Protein AF-0000000072275778 (afdb_homodimer)

Nearest PDB structures (foldseek):
  1lnw-assembly7_A  TM=8.445E-01  e=8.984E-09  Pseudomonas aeruginosa
  3bpx-assembly1_A  TM=8.392E-01  e=1.302E-07  unclassified
  7kua-assembly1_A-2  TM=8.920E-01  e=8.560E-07  Pseudomonas putida
  6pco-assembly2_C  TM=7.979E-01  e=1.470E-07  Bordetella bronchiseptica
  6pcp-assembly2_C  TM=7.901E-01  e=1.775E-06  Bordetella pertussis

Radius of gyration: 22.29 Å; Cα contacts (8 Å, |Δi|>4): 356; chains: 2; bounding box: 97×57×50 Å

Sequence (338 aa):
MWPPFMALPTAVIPRPIPIDYVTFRLDVIVSLAKGDASAVYEQACGLSIRDLRFLRIAAFDPGLPQGRLVAESYVEKTLVSKTISDLVRRGLLRREIDSQDARRVRLFVTAAGQAGVDACEILGRRLEAELMAGIGAEERLIFDRCIDTMMTNVEAMVARRPQGGGAKPMWPPFMALPTAVIPRPIPIDYVTFRLDVIVSLAKGDASAVYEQACGLSIRDLRFLRIAAFDPGLPQGRLVAESYVEKTLVSKTISDLVRRGLLRREIDSQDARRVRLFVTAAGQAGVDACEILGRRLEAELMAGIGAEERLIFDRCIDTMMTNVEAMVARRPQGGGAKP

InterPro domains:
  IPR000835 MarR-type HTH domain [PF12802] (46-104)
  IPR000835 MarR-type HTH domain [PS50995] (19-152)
  IPR000835 MarR-type HTH domain [SM00347] (40-140)
  IPR036388 Winged helix-like DNA-binding domain superfamily [G3DSA:1.10.10.10] (18-157)
  IPR036390 Winged helix DNA-binding domain superfamily [SSF46785] (22-157)
  IPR039422 Transcription regulators MarR/SlyA-like [PTHR33164] (42-151)

Solvent-accessible surface area (backbone atoms only — not comparable to full-atom values): 19153 Å² total; per-residue (Å²): 134,79,76,78,78,72,70,71,73,71,80,69,72,69,78,73,67,85,66,87,39,70,60,53,54,50,42,52,45,38,50,51,45,48,50,43,46,32,56,52,32,37,72,74,59,68,35,48,63,66,53,47,51,54,48,50,48,28,58,75,39,70,52,40,39,58,70,55,51,49,68,69,61,76,52,73,69,90,51,46,65,58,50,51,52,49,36,35,73,72,50,28,31,43,80,39,70,33,91,88,40,79,84,39,48,21,30,33,54,31,74,62,26,48,50,41,51,54,57,45,46,61,54,49,52,52,52,50,50,52,34,48,52,94,60,49,73,69,56,45,52,53,37,51,50,50,49,54,44,29,45,54,33,40,53,52,52,33,66,74,45,66,61,71,77,71,81,64,132,132,79,78,77,78,73,71,71,73,71,80,70,72,70,78,75,66,86,66,87,40,70,61,54,54,50,43,52,45,38,50,51,46,49,50,41,47,33,56,52,32,36,71,74,58,69,37,48,64,67,53,46,53,53,49,50,50,28,58,75,39,70,53,39,41,59,71,55,52,50,68,68,61,75,54,73,70,90,50,47,66,59,50,50,53,49,36,35,74,71,50,28,31,42,79,40,68,33,90,90,40,78,84,39,48,21,31,33,55,31,74,61,26,48,51,40,50,55,58,44,46,59,54,48,52,53,53,51,49,53,35,47,52,94,58,48,74,69,57,46,52,52,38,51,50,50,51,53,44,29,45,55,34,40,52,51,52,34,68,75,45,66,60,74,68,85,70,74,129

Secondary structure (DSSP, 8-state):
---------------------HHHHHHHHHHHHHHHHHHHHHHHHS--HHHHHHHHHHHHSTTEEHHHHHHHHT--GGGHHHHHHHHHHTTSEEEEE-SS-TT-EEEEE-HHHHHHHHHHHHHHHHHHHHHTTT--HHHHHHHHHHHHHHHHHHHHHHHHS----S---/---------------------HHHHHHHHHHHHHHHHHHHHHHHHS--HHHHHHHHHHHHSTTEEHHHHHHHHT--GGGHHHHHHHHHHTTSEEEEE-SS-TT-EEEEE-HHHHHHHHHHHHHHHHHHHHHTTT--HHHHHHHHHHHHHHHHHHHHHHHHS----S---

Structure (mmCIF, N/CA/C/O backbone):
data_AF-0000000072275778-model_v1
#
loop_
_entity.id
_entity.type
_entity.pdbx_description
1 polymer 'Transcriptional regulator, MarR family'
#
loop_
_atom_site.group_PDB
_atom_site.id
_atom_site.type_symbol
_atom_site.label_atom_id
_atom_site.label_alt_id
_atom_site.label_comp_id
_atom_site.label_asym_id
_atom_site.label_entity_id
_atom_site.label_seq_id
_atom_site.pdbx_PDB_ins_code
_atom_site.Cartn_x
_atom_site.Cartn_y
_atom_site.Cartn_z
_atom_site.occupancy
_atom_site.B_iso_or_equiv
_atom_site.auth_seq_id
_atom_site.auth_comp_id
_atom_site.auth_asym_id
_atom_site.auth_atom_id
_atom_site.pdbx_PDB_model_num
ATOM 1 N N . MET A 1 1 ? -49.188 -3.244 -5.844 1 28.72 1 MET A N 1
ATOM 2 C CA . MET A 1 1 ? -48.219 -3.838 -4.91 1 28.72 1 MET A CA 1
ATOM 3 C C . MET A 1 1 ? -46.812 -3.855 -5.5 1 28.72 1 MET A C 1
ATOM 5 O O . MET A 1 1 ? -46.594 -4.426 -6.57 1 28.72 1 MET A O 1
ATOM 9 N N . TRP A 1 2 ? -46 -2.832 -5.336 1 32.66 2 TRP A N 1
ATOM 10 C CA . TRP A 1 2 ? -44.75 -2.553 -6.004 1 32.66 2 TRP A CA 1
ATOM 11 C C . TRP A 1 2 ? -43.719 -3.652 -5.723 1 32.66 2 TRP A C 1
ATOM 13 O O . TRP A 1 2 ? -43.656 -4.168 -4.605 1 32.66 2 TRP A O 1
ATOM 23 N N . PRO A 1 3 ? -43.156 -4.355 -6.75 1 38.53 3 PRO A N 1
ATOM 24 C CA . PRO A 1 3 ? -42.281 -5.5 -6.488 1 38.53 3 PRO A CA 1
ATOM 25 C C . PRO A 1 3 ? -41.094 -5.152 -5.555 1 38.53 3 PRO A C 1
ATOM 27 O O . PRO A 1 3 ? -40.688 -3.992 -5.492 1 38.53 3 PRO A O 1
ATOM 30 N N . PRO A 1 4 ? -40.906 -5.949 -4.457 1 33.94 4 PRO A N 1
ATOM 31 C CA . PRO A 1 4 ? -39.875 -5.668 -3.447 1 33.94 4 PRO A CA 1
ATOM 32 C C . PRO A 1 4 ? -38.531 -5.367 -4.059 1 33.94 4 PRO A C 1
ATOM 34 O O . PRO A 1 4 ? -38.219 -5.855 -5.145 1 33.94 4 PRO A O 1
ATOM 37 N N . PHE A 1 5 ? -38.031 -4.184 -3.906 1 30.41 5 PHE A N 1
ATOM 38 C CA . PHE A 1 5 ? -36.656 -3.742 -4.219 1 30.41 5 PHE A CA 1
ATOM 39 C C . PHE A 1 5 ? -35.656 -4.84 -3.908 1 30.41 5 PHE A C 1
ATOM 41 O O . PHE A 1 5 ? -35.531 -5.266 -2.758 1 30.41 5 PHE A O 1
ATOM 48 N N . MET A 1 6 ? -35.469 -5.785 -4.805 1 28.92 6 MET A N 1
ATOM 49 C CA . MET A 1 6 ? -34.469 -6.816 -4.609 1 28.92 6 MET A CA 1
ATOM 50 C C . MET A 1 6 ? -33.156 -6.211 -4.098 1 28.92 6 MET A C 1
ATOM 52 O O . MET A 1 6 ? -32.625 -5.262 -4.684 1 28.92 6 MET A O 1
ATOM 56 N N . ALA A 1 7 ? -32.875 -6.199 -2.826 1 31.73 7 ALA A N 1
ATOM 57 C CA . ALA A 1 7 ? -31.609 -5.828 -2.188 1 31.73 7 ALA A CA 1
ATOM 58 C C . A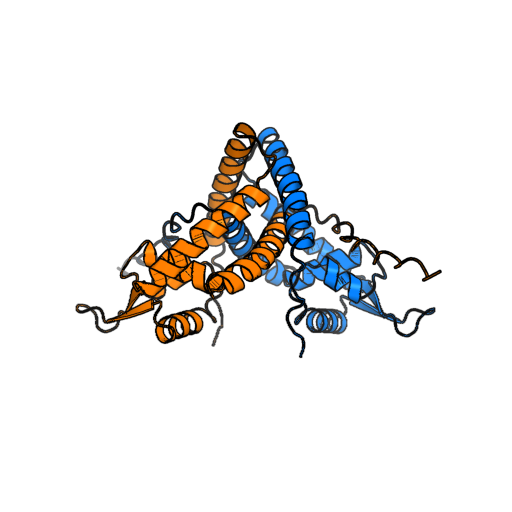LA A 1 7 ? -30.422 -6.176 -3.078 1 31.73 7 ALA A C 1
ATOM 60 O O . ALA A 1 7 ? -30.375 -7.25 -3.68 1 31.73 7 ALA A O 1
ATOM 61 N N . LEU A 1 8 ? -29.844 -5.219 -3.674 1 31.69 8 LEU A N 1
ATOM 62 C CA . LEU A 1 8 ? -28.625 -5.426 -4.457 1 31.69 8 LEU A CA 1
ATOM 63 C C . LEU A 1 8 ? -27.703 -6.434 -3.773 1 31.69 8 LEU A C 1
ATOM 65 O O . LEU A 1 8 ? -27.609 -6.449 -2.545 1 31.69 8 LEU A O 1
ATOM 69 N N . PRO A 1 9 ? -27.453 -7.57 -4.332 1 32.06 9 PRO A N 1
ATOM 70 C CA . PRO A 1 9 ? -26.656 -8.617 -3.688 1 32.06 9 PRO A CA 1
ATOM 71 C C . PRO A 1 9 ? -25.469 -8.055 -2.912 1 32.06 9 PRO A C 1
ATOM 73 O O . PRO A 1 9 ? -24.969 -6.977 -3.246 1 32.06 9 PRO A O 1
ATOM 76 N N . THR A 1 10 ? -25.438 -8.203 -1.665 1 32.97 10 THR A N 1
ATOM 77 C CA . THR A 1 10 ? -24.328 -7.906 -0.777 1 32.97 10 THR A CA 1
ATOM 78 C C . THR A 1 10 ? -23 -8.039 -1.519 1 32.97 10 THR A C 1
ATOM 80 O O . THR A 1 10 ? -22.766 -9.031 -2.213 1 32.97 10 THR A O 1
ATOM 83 N N . ALA A 1 11 ? -22.422 -7.008 -1.981 1 35.41 11 ALA A N 1
ATOM 84 C CA . ALA A 1 11 ? -21.109 -6.996 -2.645 1 35.41 11 ALA A CA 1
ATOM 85 C C . ALA A 1 11 ? -20.219 -8.109 -2.104 1 35.41 11 ALA A C 1
ATOM 87 O O . ALA A 1 11 ? -19.891 -8.117 -0.916 1 35.41 11 ALA A O 1
ATOM 88 N N . VAL A 1 12 ? -20.531 -9.352 -2.332 1 33.94 12 VAL A N 1
ATOM 89 C CA . VAL A 1 12 ? -19.719 -10.508 -1.971 1 33.94 12 VAL A CA 1
ATOM 90 C C . VAL A 1 12 ? -18.25 -10.156 -2.084 1 33.94 12 VAL A C 1
ATOM 92 O O . VAL A 1 12 ? -17.766 -9.82 -3.168 1 33.94 12 VAL A O 1
ATOM 95 N N . ILE A 1 13 ? -17.641 -9.414 -1.162 1 38.28 13 ILE A N 1
ATOM 96 C CA . ILE A 1 13 ? -16.188 -9.305 -1.136 1 38.28 13 ILE A CA 1
ATOM 97 C C . ILE A 1 13 ? -15.562 -10.656 -1.444 1 38.28 13 ILE A C 1
ATOM 99 O O . ILE A 1 13 ? -15.758 -11.625 -0.704 1 38.28 13 ILE A O 1
ATOM 103 N N . PRO A 1 14 ? -15.391 -11.016 -2.652 1 39.41 14 PRO A N 1
ATOM 104 C CA . PRO A 1 14 ? -14.844 -12.336 -2.992 1 39.41 14 PRO A CA 1
ATOM 105 C C . PRO A 1 14 ? -13.781 -12.805 -2.008 1 39.41 14 PRO A C 1
ATOM 107 O O . PRO A 1 14 ? -13.133 -11.984 -1.351 1 39.41 14 PRO A O 1
ATOM 110 N N . ARG A 1 15 ? -13.875 -13.977 -1.401 1 42.44 15 ARG A N 1
ATOM 111 C CA . ARG A 1 15 ? -12.883 -14.609 -0.538 1 42.44 15 ARG A CA 1
ATOM 112 C C . ARG A 1 15 ? -11.469 -14.352 -1.055 1 42.44 15 ARG A C 1
ATOM 114 O O . ARG A 1 15 ? -11.188 -14.555 -2.238 1 42.44 15 ARG A O 1
ATOM 121 N N . PRO A 1 16 ? -10.711 -13.531 -0.531 1 44.31 16 PRO A N 1
ATOM 122 C CA . PRO A 1 16 ? -9.359 -13.219 -0.999 1 44.31 16 PRO A CA 1
ATOM 123 C C . PRO A 1 16 ? -8.562 -14.469 -1.362 1 44.31 16 PRO A C 1
ATOM 125 O O . PRO A 1 16 ? -8.789 -15.539 -0.793 1 44.31 16 PRO A O 1
ATOM 128 N N . ILE A 1 17 ? -8.25 -14.828 -2.592 1 49.75 17 ILE A N 1
ATOM 129 C CA . ILE A 1 17 ? -7.25 -15.805 -3.029 1 49.75 17 ILE A CA 1
ATOM 130 C C . ILE A 1 17 ? -6.199 -15.984 -1.94 1 49.75 17 ILE A C 1
ATOM 132 O O . ILE A 1 17 ? -5.699 -15.008 -1.379 1 49.75 17 ILE A O 1
ATOM 136 N N . PRO A 1 18 ? -6.09 -17.156 -1.362 1 56.78 18 PRO A N 1
ATOM 137 C CA . PRO A 1 18 ? -5.164 -17.453 -0.263 1 56.78 18 PRO A CA 1
ATOM 138 C C . PRO A 1 18 ? -3.734 -17 -0.563 1 56.78 18 PRO A C 1
ATOM 140 O O . PRO A 1 18 ? -2.848 -17.844 -0.736 1 56.78 18 PRO A O 1
ATOM 143 N N . ILE A 1 19 ? -3.49 -15.906 -1.199 1 61.28 19 ILE A N 1
ATOM 144 C CA . ILE A 1 19 ? -2.117 -15.414 -1.161 1 61.28 19 ILE A CA 1
ATOM 145 C C . ILE A 1 19 ? -1.718 -15.109 0.281 1 61.28 19 ILE A C 1
ATOM 147 O O . ILE A 1 19 ? -2.227 -14.164 0.887 1 61.28 19 ILE A O 1
ATOM 151 N N . ASP A 1 20 ? -1.063 -16.109 0.777 1 80 20 ASP A N 1
ATOM 152 C CA . ASP A 1 20 ? -0.695 -16.062 2.189 1 80 20 ASP A CA 1
ATOM 153 C C . ASP A 1 20 ? 0.59 -15.273 2.395 1 80 20 ASP A C 1
ATOM 155 O O . ASP A 1 20 ? 1.546 -15.766 2.996 1 80 20 ASP A O 1
ATOM 159 N N . TYR A 1 21 ? 0.703 -14.188 1.697 1 87.5 21 TYR A N 1
ATOM 160 C CA . TYR A 1 21 ? 1.812 -13.266 1.911 1 87.5 21 TYR A CA 1
ATOM 161 C C . TYR A 1 21 ? 1.404 -12.125 2.838 1 87.5 21 TYR A C 1
ATOM 163 O O . TYR A 1 21 ? 0.365 -11.492 2.635 1 87.5 21 TYR A O 1
ATOM 171 N N . VAL A 1 22 ? 2.244 -11.938 3.82 1 91.19 22 VAL A N 1
ATOM 172 C CA . VAL A 1 22 ? 2.025 -10.82 4.734 1 91.19 22 VAL A CA 1
ATOM 173 C C . VAL A 1 22 ? 1.986 -9.508 3.947 1 91.19 22 VAL A C 1
ATOM 175 O O . VAL A 1 22 ? 1.124 -8.656 4.188 1 91.19 22 VAL A O 1
ATOM 178 N N . THR A 1 23 ? 2.855 -9.375 2.945 1 92 23 THR A N 1
ATOM 179 C CA . THR A 1 23 ? 2.922 -8.164 2.146 1 92 23 THR A CA 1
ATOM 180 C C . THR A 1 23 ? 1.628 -7.957 1.365 1 92 23 THR A C 1
ATOM 182 O O . THR A 1 23 ? 1.147 -6.828 1.234 1 92 23 THR A O 1
ATOM 185 N N . PHE A 1 24 ? 1.066 -9.031 0.88 1 89.5 24 PHE A N 1
ATOM 186 C CA . PHE A 1 24 ? -0.2 -8.938 0.164 1 89.5 24 PHE A CA 1
ATOM 187 C C . PHE A 1 24 ? -1.315 -8.477 1.095 1 89.5 24 PHE A C 1
ATOM 189 O O . PHE A 1 24 ? -2.094 -7.586 0.748 1 89.5 24 PHE A O 1
ATOM 196 N N . ARG A 1 25 ? -1.397 -9.078 2.264 1 91.38 25 ARG A N 1
ATOM 197 C CA . ARG A 1 25 ? -2.443 -8.727 3.221 1 91.38 25 ARG A CA 1
ATOM 198 C C . ARG A 1 25 ? -2.316 -7.277 3.672 1 91.38 25 ARG A C 1
ATOM 200 O O . ARG A 1 25 ? -3.316 -6.562 3.77 1 91.38 25 ARG A O 1
ATOM 207 N N . LEU A 1 26 ? -1.083 -6.824 3.912 1 94.69 26 LEU A N 1
ATOM 208 C CA . LEU A 1 26 ? -0.849 -5.426 4.262 1 94.69 26 LEU A CA 1
ATOM 209 C C . LEU A 1 26 ? -1.237 -4.504 3.111 1 94.69 26 LEU A C 1
ATOM 211 O O . LEU A 1 26 ? -1.818 -3.441 3.332 1 94.69 26 LEU A O 1
ATOM 215 N N . ASP A 1 27 ? -0.942 -4.934 1.893 1 92.88 27 ASP A N 1
ATOM 216 C CA . ASP A 1 27 ? -1.253 -4.145 0.704 1 92.88 27 ASP A CA 1
ATOM 217 C C . ASP A 1 27 ? -2.76 -3.949 0.553 1 92.88 27 ASP A C 1
ATOM 219 O O . ASP A 1 27 ? -3.221 -2.85 0.244 1 92.88 27 ASP A O 1
ATOM 223 N N . VAL A 1 28 ? -3.502 -5.012 0.741 1 90.38 28 VAL A N 1
ATOM 224 C CA . VAL A 1 28 ? -4.953 -4.953 0.627 1 90.38 28 VAL A CA 1
ATOM 225 C C . VAL A 1 28 ? -5.52 -4.016 1.691 1 90.38 28 VAL A C 1
ATOM 227 O O . VAL A 1 28 ? -6.344 -3.148 1.391 1 90.38 28 VAL A O 1
ATOM 230 N N . ILE A 1 29 ? -5.062 -4.121 2.934 1 94.25 29 ILE A N 1
ATOM 231 C CA . ILE A 1 29 ? -5.523 -3.275 4.031 1 94.25 29 ILE A CA 1
ATOM 232 C C . ILE A 1 29 ? -5.23 -1.812 3.715 1 94.25 29 ILE A C 1
ATOM 234 O O . ILE A 1 29 ? -6.109 -0.955 3.84 1 94.25 29 ILE A O 1
ATOM 238 N N . VAL A 1 30 ? -4.027 -1.568 3.291 1 93.62 30 VAL A N 1
ATOM 239 C CA . VAL A 1 30 ? -3.605 -0.202 3.004 1 93.62 30 VAL A CA 1
ATOM 240 C C . VAL A 1 30 ? -4.434 0.363 1.851 1 93.62 30 VAL A C 1
ATOM 242 O O . VAL A 1 30 ? -4.922 1.492 1.925 1 93.62 30 VAL A O 1
ATOM 245 N N . SER A 1 31 ? -4.598 -0.415 0.823 1 91.25 31 SER A N 1
ATOM 246 C CA . SER A 1 31 ? -5.332 0.032 -0.355 1 91.25 31 SER A CA 1
ATOM 247 C C . SER A 1 31 ? -6.781 0.366 -0.01 1 91.25 31 SER A C 1
ATOM 249 O O . SER A 1 31 ? -7.285 1.425 -0.388 1 91.25 31 SER A O 1
ATOM 251 N N . LEU A 1 32 ? -7.426 -0.524 0.689 1 90.69 32 LEU A N 1
ATOM 252 C CA . LEU A 1 32 ? -8.82 -0.314 1.062 1 90.69 32 LEU A CA 1
ATOM 253 C C . LEU A 1 32 ? -8.953 0.856 2.031 1 90.69 32 LEU A C 1
ATOM 255 O O . LEU A 1 32 ? -9.859 1.679 1.896 1 90.69 32 LEU A O 1
ATOM 259 N N . ALA A 1 33 ? -8.039 0.915 2.99 1 93.81 33 ALA A N 1
ATOM 260 C CA . ALA A 1 33 ? -8.078 2.002 3.965 1 93.81 33 ALA A CA 1
ATOM 261 C C . ALA A 1 33 ? -7.855 3.352 3.287 1 93.81 33 ALA A C 1
ATOM 263 O O . ALA A 1 33 ? -8.523 4.336 3.613 1 93.81 33 ALA A O 1
ATOM 264 N N . LYS A 1 34 ? -6.895 3.395 2.389 1 91.44 34 LYS A N 1
ATOM 265 C CA . LYS A 1 34 ? -6.629 4.633 1.662 1 91.44 34 LYS A CA 1
ATOM 266 C C . LYS A 1 34 ? -7.82 5.027 0.795 1 91.44 34 LYS A C 1
ATOM 268 O O . LYS A 1 34 ? -8.156 6.211 0.696 1 91.44 34 LYS A O 1
ATOM 273 N N . GLY A 1 35 ? -8.406 4.074 0.164 1 88.94 35 GLY A N 1
ATOM 274 C CA . GLY A 1 35 ? -9.609 4.355 -0.61 1 88.94 35 GLY A CA 1
ATOM 275 C C . GLY A 1 35 ? -10.734 4.945 0.222 1 88.94 35 GLY A C 1
ATOM 276 O O . GLY A 1 35 ? -11.344 5.938 -0.17 1 88.94 35 GLY A O 1
ATOM 277 N N . ASP A 1 36 ? -10.945 4.324 1.297 1 90.44 36 ASP A N 1
ATOM 278 C CA . ASP A 1 36 ? -11.984 4.789 2.211 1 90.44 36 ASP A CA 1
ATOM 279 C C . ASP A 1 36 ? -11.664 6.188 2.74 1 90.44 36 ASP A C 1
ATOM 281 O O . ASP A 1 36 ? -12.531 7.062 2.75 1 90.44 36 ASP A O 1
ATOM 285 N N . ALA A 1 37 ? -10.453 6.363 3.154 1 92.69 37 ALA A N 1
ATOM 286 C CA . ALA A 1 37 ? -10.023 7.641 3.723 1 92.69 37 ALA A CA 1
ATOM 287 C C . ALA A 1 37 ? -10.078 8.75 2.676 1 92.69 37 ALA A C 1
ATOM 289 O O . ALA A 1 37 ? -10.383 9.898 2.998 1 92.69 37 ALA A O 1
ATOM 290 N N . SER A 1 38 ? -9.711 8.391 1.477 1 90.81 38 SER A N 1
ATOM 291 C CA . SER A 1 38 ? -9.719 9.375 0.396 1 90.81 38 SER A CA 1
ATOM 292 C C . SER A 1 38 ? -11.094 10.016 0.249 1 90.81 38 SER A C 1
ATOM 294 O O . SER A 1 38 ? -11.211 11.234 0.137 1 90.81 38 SER A O 1
ATOM 296 N N . ALA A 1 39 ? -12.07 9.18 0.265 1 88 39 ALA A N 1
ATOM 297 C CA . ALA A 1 39 ? -13.438 9.68 0.144 1 88 39 ALA A CA 1
ATOM 298 C C . ALA A 1 39 ? -13.789 10.609 1.299 1 88 39 ALA A C 1
ATOM 300 O O . ALA A 1 39 ? -14.391 11.664 1.091 1 88 39 ALA A O 1
ATOM 301 N N . VAL A 1 40 ? -13.375 10.305 2.443 1 90.62 40 VAL A N 1
ATOM 302 C CA . VAL A 1 40 ? -13.688 11.062 3.65 1 90.62 40 VAL A CA 1
ATOM 303 C C . VAL A 1 40 ? -12.961 12.406 3.619 1 90.62 40 VAL A C 1
ATOM 305 O O . VAL A 1 40 ? -13.57 13.453 3.842 1 90.62 40 VAL A O 1
ATOM 308 N N . TYR A 1 41 ? -11.664 12.391 3.299 1 93.56 41 TYR A N 1
ATOM 309 C CA . TYR A 1 41 ? -10.852 13.602 3.301 1 93.56 41 TYR A CA 1
ATOM 310 C C . TYR A 1 41 ? -11.297 14.555 2.199 1 93.56 41 TYR A C 1
ATOM 312 O O . TYR A 1 41 ? -11.391 15.766 2.416 1 93.56 41 TYR A O 1
ATOM 320 N N . GLU A 1 42 ? -11.539 14.031 1.072 1 91.38 42 GLU A N 1
ATOM 321 C CA . GLU A 1 42 ? -11.961 14.867 -0.049 1 91.38 42 GLU A CA 1
ATOM 322 C C . GLU A 1 42 ? -13.281 15.57 0.245 1 91.38 42 GLU A C 1
ATOM 324 O O . GLU A 1 42 ? -13.438 16.75 -0.043 1 91.38 42 GLU A O 1
ATOM 329 N N . GLN A 1 43 ? -14.117 14.859 0.796 1 88.88 43 GLN A N 1
ATOM 330 C CA . GLN A 1 43 ? -15.43 15.422 1.108 1 88.88 43 GLN A CA 1
ATOM 331 C C . GLN A 1 43 ? -15.336 16.438 2.242 1 88.88 43 GLN A C 1
ATOM 333 O O . GLN A 1 43 ? -15.938 17.516 2.172 1 88.88 43 GLN A O 1
ATOM 338 N N . ALA A 1 44 ? -14.523 16.188 3.209 1 89.38 44 ALA A N 1
ATOM 339 C CA . ALA A 1 44 ? -14.523 17 4.426 1 89.38 44 ALA A CA 1
ATOM 340 C C . ALA A 1 44 ? -13.531 18.156 4.305 1 89.38 44 ALA A C 1
ATOM 342 O O . ALA A 1 44 ? -13.773 19.234 4.848 1 89.38 44 ALA A O 1
ATOM 343 N N . CYS A 1 45 ? -12.383 17.922 3.596 1 90.94 45 CYS A N 1
ATOM 344 C CA . CYS A 1 45 ? -11.297 18.906 3.646 1 90.94 45 CYS A CA 1
ATOM 345 C C . CYS A 1 45 ? -10.859 19.312 2.242 1 90.94 45 CYS A C 1
ATOM 347 O O . CYS A 1 45 ? -10.062 20.234 2.078 1 90.94 45 CYS A O 1
ATOM 349 N N . GLY A 1 46 ? -11.336 18.641 1.249 1 92.81 46 GLY A N 1
ATOM 350 C CA . GLY A 1 46 ? -10.906 18.906 -0.115 1 92.81 46 GLY A CA 1
ATOM 351 C C . GLY A 1 46 ? -9.469 18.5 -0.383 1 92.81 46 GLY A C 1
ATOM 352 O O . GLY A 1 46 ? -8.797 19.109 -1.229 1 92.81 46 GLY A O 1
ATOM 353 N N . LEU A 1 47 ? -8.906 17.594 0.358 1 94.88 47 LEU A N 1
ATOM 354 C CA . LEU A 1 47 ? -7.523 17.141 0.232 1 94.88 47 LEU A CA 1
ATOM 355 C C . LEU A 1 47 ? -7.461 15.656 -0.11 1 94.88 47 LEU A C 1
ATOM 357 O O . LEU A 1 47 ? -8.219 14.859 0.446 1 94.88 47 LEU A O 1
ATOM 361 N N . SER A 1 48 ? -6.652 15.289 -1.037 1 92.25 48 SER A N 1
ATOM 362 C CA . SER A 1 48 ? -6.359 13.883 -1.305 1 92.25 48 SER A CA 1
ATOM 363 C C . SER A 1 48 ? -5.379 13.312 -0.282 1 92.25 48 SER A C 1
ATOM 365 O O . SER A 1 48 ? -4.762 14.07 0.475 1 92.25 48 SER A O 1
ATOM 367 N N . ILE A 1 49 ? -5.223 12.008 -0.323 1 90.56 49 ILE A N 1
ATOM 368 C CA . ILE A 1 49 ? -4.266 11.344 0.552 1 90.56 49 ILE A CA 1
ATOM 369 C C . ILE A 1 49 ? -2.857 11.859 0.267 1 90.56 49 ILE A C 1
ATOM 371 O O . ILE A 1 49 ? -2.074 12.086 1.191 1 90.56 49 ILE A O 1
ATOM 375 N N . ARG A 1 50 ? -2.576 12.055 -0.979 1 89.94 50 ARG A N 1
ATOM 376 C CA . ARG A 1 50 ? -1.268 12.562 -1.374 1 89.94 50 ARG A CA 1
ATOM 377 C C . ARG A 1 50 ? -1.067 13.992 -0.885 1 89.94 50 ARG A C 1
ATOM 379 O O . ARG A 1 50 ? 0.001 14.336 -0.376 1 89.94 50 ARG A O 1
ATOM 386 N N . ASP A 1 51 ? -2.076 14.766 -1.078 1 92.69 51 ASP A N 1
ATOM 387 C CA . ASP A 1 51 ? -2.018 16.141 -0.567 1 92.69 51 ASP A CA 1
ATOM 388 C C . ASP A 1 51 ? -1.66 16.156 0.918 1 92.69 51 ASP A C 1
ATOM 390 O O . ASP A 1 51 ? -0.734 16.844 1.332 1 92.69 51 ASP A O 1
ATOM 394 N N . LEU A 1 52 ? -2.354 15.398 1.611 1 91.88 52 LEU A N 1
ATOM 395 C CA . LEU A 1 52 ? -2.205 15.367 3.062 1 91.88 52 LEU A CA 1
ATOM 396 C C . LEU A 1 52 ? -0.814 14.883 3.455 1 91.88 52 LEU A C 1
ATOM 398 O O . LEU A 1 52 ? -0.208 15.414 4.391 1 91.88 52 LEU A O 1
ATOM 402 N N . ARG A 1 53 ? -0.385 13.875 2.805 1 90.69 53 ARG A N 1
ATOM 403 C CA . ARG A 1 53 ? 0.954 13.367 3.088 1 90.69 53 ARG A CA 1
ATOM 404 C C . ARG A 1 53 ? 2 14.469 2.926 1 90.69 53 ARG A C 1
ATOM 406 O O . ARG A 1 53 ? 2.848 14.656 3.801 1 90.69 53 ARG A O 1
ATOM 413 N N . PHE A 1 54 ? 1.928 15.18 1.881 1 91.88 54 PHE A N 1
ATOM 414 C CA . PHE A 1 54 ? 2.887 16.25 1.619 1 91.88 54 PHE A CA 1
ATOM 415 C C . PHE A 1 54 ? 2.758 17.359 2.652 1 91.88 54 PHE A C 1
ATOM 417 O O . PHE A 1 54 ? 3.76 17.844 3.188 1 91.88 54 PHE A O 1
ATOM 424 N N . LEU A 1 55 ? 1.556 17.703 2.912 1 93.88 55 LEU A N 1
ATOM 425 C CA . LEU A 1 55 ? 1.314 18.797 3.857 1 93.88 55 LEU A CA 1
ATOM 426 C C . LEU A 1 55 ? 1.791 18.422 5.254 1 93.88 55 LEU A C 1
ATOM 428 O O . LEU A 1 55 ? 2.367 19.234 5.965 1 93.88 55 LEU A O 1
ATOM 432 N N . ARG A 1 56 ? 1.572 17.234 5.594 1 91.06 56 ARG A N 1
ATOM 433 C CA . ARG A 1 56 ? 1.973 16.781 6.922 1 91.06 56 ARG A CA 1
ATOM 434 C C . ARG A 1 56 ? 3.492 16.781 7.066 1 91.06 56 ARG A C 1
ATOM 436 O O . ARG A 1 56 ? 4.023 17.203 8.094 1 91.06 56 ARG A O 1
ATOM 443 N N . ILE A 1 57 ? 4.172 16.266 6.082 1 89.56 57 ILE A N 1
ATOM 444 C CA . ILE A 1 57 ? 5.633 16.234 6.109 1 89.56 57 ILE A CA 1
ATOM 445 C C . ILE A 1 57 ? 6.176 17.672 6.191 1 89.56 57 ILE A C 1
ATOM 447 O O . ILE A 1 57 ? 7.051 17.953 7.008 1 89.56 57 ILE A O 1
ATOM 451 N N . ALA A 1 58 ? 5.629 18.531 5.395 1 92.56 58 ALA A N 1
ATOM 452 C CA . ALA A 1 58 ? 6.074 19.922 5.371 1 92.56 58 ALA A CA 1
ATOM 453 C C . ALA A 1 58 ? 5.762 20.625 6.688 1 92.56 58 ALA A C 1
ATOM 455 O O . ALA A 1 58 ? 6.512 21.5 7.125 1 92.56 58 ALA A O 1
ATOM 456 N N . ALA A 1 59 ? 4.629 20.297 7.258 1 90.38 59 ALA A N 1
ATOM 457 C CA . ALA A 1 59 ? 4.234 20.891 8.531 1 90.38 59 ALA A CA 1
ATOM 458 C C . ALA A 1 59 ? 5.176 20.469 9.656 1 90.38 59 ALA A C 1
ATOM 460 O O . ALA A 1 59 ? 5.449 21.25 10.57 1 90.38 59 ALA A O 1
ATOM 461 N N . PHE A 1 60 ? 5.633 19.344 9.594 1 86.94 60 PHE A N 1
ATOM 462 C CA . PHE A 1 60 ? 6.523 18.797 10.609 1 86.94 60 PHE A CA 1
ATOM 463 C C . PHE A 1 60 ? 7.906 19.438 10.508 1 86.94 60 PHE A C 1
ATOM 465 O O . PHE A 1 60 ? 8.586 19.625 11.523 1 86.94 60 PHE A O 1
ATOM 472 N N . ASP A 1 61 ? 8.375 19.703 9.273 1 89.12 61 ASP A N 1
ATOM 473 C CA . ASP A 1 61 ? 9.695 20.281 9.039 1 89.12 61 ASP A CA 1
ATOM 474 C C . ASP A 1 61 ? 9.602 21.531 8.164 1 89.12 61 ASP A C 1
ATOM 476 O O . ASP A 1 61 ? 9.953 21.5 6.984 1 89.12 61 ASP A O 1
ATOM 480 N N . PRO A 1 62 ? 9.172 22.656 8.852 1 92.06 62 PRO A N 1
ATOM 481 C CA . PRO A 1 62 ? 9.016 23.891 8.078 1 92.06 62 PRO A CA 1
ATOM 482 C C . PRO A 1 62 ? 10.305 24.312 7.383 1 92.06 62 PRO A C 1
ATOM 484 O O . PRO A 1 62 ? 11.367 24.359 8.016 1 92.06 62 PRO A O 1
ATOM 487 N N . GLY A 1 63 ? 10.203 24.578 6.113 1 92.69 63 GLY A N 1
ATOM 488 C CA . GLY A 1 63 ? 11.359 25 5.34 1 92.69 63 GLY A CA 1
ATOM 489 C C . GLY A 1 63 ? 12.117 23.844 4.711 1 92.69 63 GLY A C 1
ATOM 490 O O . GLY A 1 63 ? 13.227 24.031 4.211 1 92.69 63 GLY A O 1
ATOM 491 N N . LEU A 1 64 ? 11.523 22.703 4.715 1 90.56 64 LEU A N 1
ATOM 492 C CA . LEU A 1 64 ? 12.156 21.531 4.133 1 90.56 64 LEU A CA 1
ATOM 493 C C . LEU A 1 64 ? 12.352 21.703 2.633 1 90.56 64 LEU A C 1
ATOM 495 O O . LEU A 1 64 ? 11.461 22.188 1.936 1 90.56 64 LEU A O 1
ATOM 499 N N . PRO A 1 65 ? 13.594 21.328 2.137 1 91.06 65 PRO A N 1
ATOM 500 C CA . PRO A 1 65 ? 13.797 21.375 0.688 1 91.06 65 PRO A CA 1
ATOM 501 C C . PRO A 1 65 ? 12.859 20.438 -0.072 1 91.06 65 PRO A C 1
ATOM 503 O O . PRO A 1 65 ? 12.508 19.359 0.435 1 91.06 65 PRO A O 1
ATOM 506 N N . GLN A 1 66 ? 12.516 20.891 -1.23 1 87.94 66 GLN A N 1
ATOM 507 C CA . GLN A 1 66 ? 11.602 20.094 -2.041 1 87.94 66 GLN A CA 1
ATOM 508 C C . GLN A 1 66 ? 12.156 18.688 -2.25 1 87.94 66 GLN A C 1
ATOM 510 O O . GLN A 1 66 ? 11.406 17.703 -2.232 1 87.94 66 GLN A O 1
ATOM 515 N N . GLY A 1 67 ? 13.461 18.547 -2.459 1 84.81 67 GLY A N 1
ATOM 516 C CA . GLY A 1 67 ? 14.086 17.25 -2.637 1 84.81 67 GLY A CA 1
ATOM 517 C C . GLY A 1 67 ? 13.906 16.328 -1.438 1 84.81 67 GLY A C 1
ATOM 518 O O . GLY A 1 67 ? 13.703 15.125 -1.596 1 84.81 67 GLY A O 1
ATOM 519 N N . ARG A 1 68 ? 13.945 16.844 -0.303 1 86.5 68 ARG A N 1
ATOM 520 C CA . ARG A 1 68 ? 13.766 16.078 0.921 1 86.5 68 ARG A CA 1
ATOM 521 C C . ARG A 1 68 ? 12.312 15.648 1.086 1 86.5 68 ARG A C 1
ATOM 523 O O . ARG A 1 68 ? 12.031 14.555 1.582 1 86.5 68 ARG A O 1
ATOM 530 N N . LEU A 1 69 ? 11.398 16.516 0.729 1 87.31 69 LEU A N 1
ATOM 531 C CA . LEU A 1 69 ? 9.984 16.141 0.763 1 87.31 69 LEU A CA 1
ATOM 532 C C . LEU A 1 69 ? 9.727 14.922 -0.116 1 87.31 69 LEU A C 1
ATOM 534 O O . LEU A 1 69 ? 8.984 14.016 0.278 1 87.31 69 LEU A O 1
ATOM 538 N N . VAL A 1 70 ? 10.344 14.883 -1.211 1 82.5 70 VAL A N 1
ATOM 539 C CA . VAL A 1 70 ? 10.203 13.766 -2.143 1 82.5 70 VAL A CA 1
ATOM 540 C C . VAL A 1 70 ? 10.742 12.484 -1.509 1 82.5 70 VAL A C 1
ATOM 542 O O . VAL A 1 70 ? 10.078 11.453 -1.517 1 82.5 70 VAL A O 1
ATOM 545 N N . ALA A 1 71 ? 11.852 12.555 -0.905 1 79.81 71 ALA A N 1
ATOM 546 C CA . ALA A 1 71 ? 12.516 11.398 -0.309 1 79.81 71 ALA A CA 1
ATOM 547 C C . ALA A 1 71 ? 11.719 10.852 0.871 1 79.81 71 ALA A C 1
ATOM 549 O O . ALA A 1 71 ? 11.641 9.641 1.064 1 79.81 71 ALA A O 1
ATOM 550 N N . GLU A 1 72 ? 11.031 11.719 1.521 1 81.5 72 GLU A N 1
ATOM 551 C CA . GLU A 1 72 ? 10.367 11.328 2.758 1 81.5 72 GLU A CA 1
ATOM 552 C C . GLU A 1 72 ? 8.914 10.93 2.498 1 81.5 72 GLU A C 1
ATOM 554 O O . GLU A 1 72 ? 8.258 10.367 3.373 1 81.5 72 GLU A O 1
ATOM 559 N N . SER A 1 73 ? 8.391 11.219 1.39 1 84.19 73 SER A N 1
ATOM 560 C CA . SER A 1 73 ? 6.988 10.953 1.094 1 84.19 73 SER A CA 1
ATOM 561 C C . SER A 1 73 ? 6.773 9.492 0.692 1 84.19 73 SER A C 1
ATOM 563 O O . SER A 1 73 ? 5.656 8.984 0.769 1 84.19 73 SER A O 1
ATOM 565 N N . TYR A 1 74 ? 7.836 8.797 0.267 1 77.88 74 TYR A N 1
ATOM 566 C CA . TYR A 1 74 ? 7.777 7.426 -0.226 1 77.88 74 TYR A CA 1
ATOM 567 C C . TYR A 1 74 ? 6.77 7.297 -1.363 1 77.88 74 TYR A C 1
ATOM 569 O O . TYR A 1 74 ? 6.113 6.262 -1.505 1 77.88 74 TYR A O 1
ATOM 577 N N . VAL A 1 75 ? 6.488 8.438 -2.051 1 74.19 75 VAL A N 1
ATOM 578 C CA . VAL A 1 75 ? 5.645 8.445 -3.24 1 74.19 75 VAL A CA 1
ATOM 579 C C . VAL A 1 75 ? 6.516 8.383 -4.492 1 74.19 75 VAL A C 1
ATOM 581 O O . VAL A 1 75 ? 7.688 8.766 -4.457 1 74.19 75 VAL A O 1
ATOM 584 N N . GLU A 1 76 ? 5.91 7.699 -5.574 1 67.56 76 GLU A N 1
ATOM 585 C CA . GLU A 1 76 ? 6.633 7.672 -6.844 1 67.56 76 GLU A CA 1
ATOM 586 C C . GLU A 1 76 ? 6.949 9.086 -7.328 1 67.56 76 GLU A C 1
ATOM 588 O O . GLU A 1 76 ? 6.105 9.977 -7.254 1 67.56 76 GLU A O 1
ATOM 593 N N . LYS A 1 77 ? 8.18 9.305 -7.664 1 64.38 77 LYS A N 1
ATOM 594 C CA . LYS A 1 77 ? 8.789 10.602 -7.938 1 64.38 77 LYS A CA 1
ATOM 595 C C . LYS A 1 77 ? 8.023 11.352 -9.023 1 64.38 77 LYS A C 1
ATOM 597 O O . LYS A 1 77 ? 7.93 12.586 -8.984 1 64.38 77 LYS A O 1
ATOM 602 N N . THR A 1 78 ? 7.414 10.727 -9.961 1 63.34 78 THR A N 1
ATOM 603 C CA . THR A 1 78 ? 6.926 11.414 -11.156 1 63.34 78 THR A CA 1
ATOM 604 C C . THR A 1 78 ? 5.746 12.328 -10.812 1 63.34 78 THR A C 1
ATOM 606 O O . THR A 1 78 ? 5.449 13.266 -11.547 1 63.34 78 THR A O 1
ATOM 609 N N . LEU A 1 79 ? 5.207 12.188 -9.57 1 69.81 79 LEU A N 1
ATOM 610 C CA . LEU A 1 79 ? 4.004 12.977 -9.305 1 69.81 79 LEU A CA 1
ATOM 611 C C . LEU A 1 79 ? 4.254 14 -8.203 1 69.81 79 LEU A C 1
ATOM 613 O O . LEU A 1 79 ? 3.371 14.789 -7.875 1 69.81 79 LEU A O 1
ATOM 617 N N . VAL A 1 80 ? 5.461 14.188 -7.812 1 79.81 80 VAL A N 1
ATOM 618 C CA . VAL A 1 80 ? 5.727 14.977 -6.613 1 79.81 80 VAL A CA 1
ATOM 619 C C . VAL A 1 80 ? 5.719 16.453 -6.961 1 79.81 80 VAL A C 1
ATOM 621 O O . VAL A 1 80 ? 5.059 17.25 -6.285 1 79.81 80 VAL A O 1
ATOM 624 N N . SER A 1 81 ? 6.367 16.781 -8.062 1 85.75 81 SER A N 1
ATOM 625 C CA . SER A 1 81 ? 6.441 18.188 -8.445 1 85.75 81 SER A CA 1
ATOM 626 C C . SER A 1 81 ? 5.066 18.734 -8.797 1 85.75 81 SER A C 1
ATOM 628 O O . SER A 1 81 ? 4.73 19.859 -8.422 1 85.75 81 SER A O 1
ATOM 630 N N . LYS A 1 82 ? 4.324 17.906 -9.438 1 90.12 82 LYS A N 1
ATOM 631 C CA . LYS A 1 82 ? 2.979 18.328 -9.82 1 90.12 82 LYS A CA 1
ATOM 632 C C . LYS A 1 82 ? 2.094 18.531 -8.594 1 90.12 82 LYS A C 1
ATOM 634 O O . LYS A 1 82 ? 1.329 19.484 -8.516 1 90.12 82 LYS A O 1
ATOM 639 N N . THR A 1 83 ? 2.227 17.656 -7.727 1 92.38 83 THR A N 1
ATOM 640 C CA . THR A 1 83 ? 1.438 17.734 -6.504 1 92.38 83 THR A CA 1
ATOM 641 C C . THR A 1 83 ? 1.824 18.984 -5.703 1 92.38 83 THR A C 1
ATOM 643 O O . THR A 1 83 ? 0.956 19.703 -5.207 1 92.38 83 THR A O 1
ATOM 646 N N . ILE A 1 84 ? 3.074 19.219 -5.664 1 93.38 84 ILE A N 1
ATOM 647 C CA . ILE A 1 84 ? 3.557 20.375 -4.934 1 93.38 84 ILE A CA 1
ATOM 648 C C . ILE A 1 84 ? 3.047 21.656 -5.602 1 93.38 84 ILE A C 1
ATOM 650 O O . ILE A 1 84 ? 2.541 22.562 -4.926 1 93.38 84 ILE A O 1
ATOM 654 N N . SER A 1 85 ? 3.174 21.75 -6.887 1 94.56 85 SER A N 1
ATOM 655 C CA . SER A 1 85 ? 2.707 22.922 -7.629 1 94.56 85 SER A CA 1
ATOM 656 C C . SER A 1 85 ? 1.211 23.141 -7.43 1 94.56 85 SER A C 1
ATOM 658 O O . SER A 1 85 ? 0.759 24.281 -7.297 1 94.56 85 SER A O 1
ATOM 660 N N . ASP A 1 86 ? 0.512 22.094 -7.418 1 96 86 ASP A N 1
ATOM 661 C CA . ASP A 1 86 ? -0.931 22.188 -7.215 1 96 86 ASP A CA 1
ATOM 662 C C . ASP A 1 86 ? -1.261 22.703 -5.816 1 96 86 ASP A C 1
ATOM 664 O O . ASP A 1 86 ? -2.145 23.547 -5.652 1 96 86 ASP A O 1
ATOM 668 N N . LEU A 1 87 ? -0.578 22.234 -4.84 1 96.75 87 LEU A N 1
ATOM 669 C CA . LEU A 1 87 ? -0.789 22.672 -3.463 1 96.75 87 LEU A CA 1
ATOM 670 C C . LEU A 1 87 ? -0.439 24.141 -3.299 1 96.75 87 LEU A C 1
ATOM 672 O O . LEU A 1 87 ? -1.103 24.859 -2.549 1 96.75 87 LEU A O 1
ATOM 676 N N . VAL A 1 88 ? 0.591 24.562 -4.016 1 96.69 88 VAL A N 1
ATOM 677 C CA . VAL A 1 88 ? 0.984 25.969 -3.994 1 96.69 88 VAL A CA 1
ATOM 678 C C . VAL A 1 88 ? -0.09 26.812 -4.672 1 96.69 88 VAL A C 1
ATOM 680 O O . VAL A 1 88 ? -0.498 27.859 -4.145 1 96.69 88 VAL A O 1
ATOM 683 N N . ARG A 1 89 ? -0.53 26.375 -5.762 1 97.12 89 ARG A N 1
ATOM 684 C CA . ARG A 1 89 ? -1.574 27.078 -6.5 1 97.12 89 ARG A CA 1
ATOM 685 C C . ARG A 1 89 ? -2.836 27.234 -5.656 1 97.12 89 ARG A C 1
ATOM 687 O O . ARG A 1 89 ? -3.498 28.266 -5.691 1 97.12 89 ARG A O 1
ATOM 694 N N . ARG A 1 90 ? -3.135 26.234 -4.855 1 97.06 90 ARG A N 1
ATOM 695 C CA . ARG A 1 90 ? -4.332 26.219 -4.02 1 97.06 90 ARG A CA 1
ATOM 696 C C . ARG A 1 90 ? -4.109 27.016 -2.732 1 97.06 90 ARG A C 1
ATOM 698 O O . ARG A 1 90 ? -5.016 27.125 -1.907 1 97.06 90 ARG A O 1
ATOM 705 N N . GLY A 1 91 ? -2.891 27.469 -2.566 1 97.5 91 GLY A N 1
ATOM 706 C CA . GLY A 1 91 ? -2.58 28.312 -1.421 1 97.5 91 GLY A CA 1
ATOM 707 C C . GLY A 1 91 ? -2.369 27.516 -0.142 1 97.5 91 GLY A C 1
ATOM 708 O O . GLY A 1 91 ? -2.486 28.062 0.957 1 97.5 91 GLY A O 1
ATOM 709 N N . LEU A 1 92 ? -2.084 26.266 -0.219 1 97.88 92 LEU A N 1
ATOM 710 C CA . LEU A 1 92 ? -1.911 25.406 0.947 1 97.88 92 LEU A CA 1
ATOM 711 C C . LEU A 1 92 ? -0.435 25.266 1.302 1 97.88 92 LEU A C 1
ATOM 713 O O . LEU A 1 92 ? -0.096 24.922 2.438 1 97.88 92 LEU A O 1
ATOM 717 N N . LEU A 1 93 ? 0.401 25.391 0.311 1 97.12 93 LEU A N 1
ATOM 718 C CA . LEU A 1 93 ? 1.856 25.391 0.423 1 97.12 93 LEU A CA 1
ATOM 719 C C . LEU A 1 93 ? 2.447 26.672 -0.161 1 97.12 93 LEU A C 1
ATOM 721 O O . LEU A 1 93 ? 1.842 27.297 -1.035 1 97.12 93 LEU A O 1
ATOM 725 N N . ARG A 1 94 ? 3.52 27.062 0.333 1 96.81 94 ARG A N 1
ATOM 726 C CA . ARG A 1 94 ? 4.246 28.172 -0.279 1 96.81 94 ARG A CA 1
ATOM 727 C C . ARG A 1 94 ? 5.727 27.844 -0.435 1 96.81 94 ARG A C 1
ATOM 729 O O . ARG A 1 94 ? 6.297 27.141 0.393 1 96.81 94 ARG A O 1
ATOM 736 N N . ARG A 1 95 ? 6.254 28.359 -1.505 1 94.25 95 ARG A N 1
ATOM 737 C CA . ARG A 1 95 ? 7.676 28.219 -1.808 1 94.25 95 ARG A CA 1
ATOM 738 C C . ARG A 1 95 ? 8.445 29.469 -1.41 1 94.25 95 ARG A C 1
ATOM 740 O O . ARG A 1 95 ? 7.961 30.594 -1.588 1 94.25 95 ARG A O 1
ATOM 747 N N . GLU A 1 96 ? 9.508 29.203 -0.804 1 93.31 96 GLU A N 1
ATOM 748 C CA . GLU A 1 96 ? 10.438 30.297 -0.549 1 93.31 96 GLU A CA 1
ATOM 749 C C . GLU A 1 96 ? 11.844 29.969 -1.043 1 93.31 96 GLU A C 1
ATOM 751 O O . GLU A 1 96 ? 12.297 28.828 -0.899 1 93.31 96 GLU A O 1
ATOM 756 N N . ILE A 1 97 ? 12.414 30.922 -1.782 1 86.5 97 ILE A N 1
ATOM 757 C CA . ILE A 1 97 ? 13.781 30.734 -2.24 1 86.5 97 ILE A CA 1
ATOM 758 C C . ILE A 1 97 ? 14.75 30.922 -1.072 1 86.5 97 ILE A C 1
ATOM 760 O O . ILE A 1 97 ? 14.617 31.859 -0.297 1 86.5 97 ILE A O 1
ATOM 764 N N . ASP A 1 98 ? 15.633 29.922 -0.938 1 78.94 98 ASP A N 1
ATOM 765 C CA . ASP A 1 98 ? 16.641 30.016 0.12 1 78.94 98 ASP A CA 1
ATOM 766 C C . ASP A 1 98 ? 17.562 31.203 -0.098 1 78.94 98 ASP A C 1
ATOM 768 O O . ASP A 1 98 ? 18.109 31.375 -1.191 1 78.94 98 ASP A O 1
ATOM 772 N N . SER A 1 99 ? 17.609 3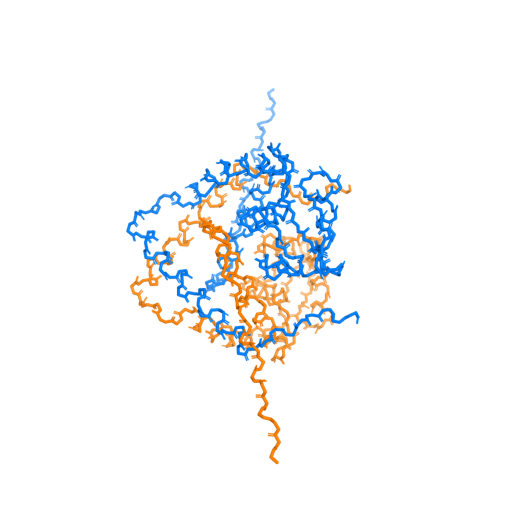2.094 0.929 1 78.5 99 SER A N 1
ATOM 773 C CA . SER A 1 99 ? 18.422 33.312 0.852 1 78.5 99 SER A CA 1
ATOM 774 C C . SER A 1 99 ? 19.891 32.969 0.643 1 78.5 99 SER A C 1
ATOM 776 O O . SER A 1 99 ? 20.641 33.75 0.048 1 78.5 99 SER A O 1
ATOM 778 N N . GLN A 1 100 ? 20.312 31.812 1.094 1 80.69 100 GLN A N 1
ATOM 779 C CA . GLN A 1 100 ? 21.719 31.438 1.051 1 80.69 100 GLN A CA 1
ATOM 780 C C . GLN A 1 100 ? 22.047 30.656 -0.22 1 80.69 100 GLN A C 1
ATOM 782 O O . GLN A 1 100 ? 23.203 30.578 -0.635 1 80.69 100 GLN A O 1
ATOM 787 N N . ASP A 1 101 ? 21.156 30.016 -0.734 1 76.25 101 ASP A N 1
ATOM 788 C CA . ASP A 1 101 ? 21.297 29.25 -1.962 1 76.25 101 ASP A CA 1
ATOM 789 C C . ASP A 1 101 ? 20.047 29.359 -2.834 1 76.25 101 ASP A C 1
ATOM 791 O O . ASP A 1 101 ? 19.047 28.672 -2.6 1 76.25 101 ASP A O 1
ATOM 795 N N . ALA A 1 102 ? 20.125 30.266 -3.826 1 73.69 102 ALA A N 1
ATOM 796 C CA . ALA A 1 102 ? 18.984 30.625 -4.672 1 73.69 102 ALA A CA 1
ATOM 797 C C . ALA A 1 102 ? 18.453 29.391 -5.414 1 73.69 102 ALA A C 1
ATOM 799 O O . ALA A 1 102 ? 17.328 29.406 -5.914 1 73.69 102 ALA A O 1
ATOM 800 N N . ARG A 1 103 ? 19.234 28.344 -5.34 1 73.38 103 ARG A N 1
ATOM 801 C CA . ARG A 1 103 ? 18.797 27.156 -6.066 1 73.38 103 ARG A CA 1
ATOM 802 C C . ARG A 1 103 ? 17.969 26.234 -5.168 1 73.38 103 ARG A C 1
ATOM 804 O O . ARG A 1 103 ? 17.312 25.328 -5.656 1 73.38 103 ARG A O 1
ATOM 811 N N . ARG A 1 104 ? 17.984 26.656 -3.994 1 83.38 104 ARG A N 1
ATOM 812 C CA . ARG A 1 104 ? 17.266 25.781 -3.07 1 83.38 104 ARG A CA 1
ATOM 813 C C . ARG A 1 104 ? 15.891 26.359 -2.732 1 83.38 104 ARG A C 1
ATOM 815 O O . ARG A 1 104 ? 15.789 27.516 -2.283 1 83.38 104 ARG A O 1
ATOM 822 N N . VAL A 1 105 ? 14.938 25.641 -3.129 1 89.25 105 VAL A N 1
ATOM 823 C CA . VAL A 1 105 ? 13.562 26 -2.818 1 89.25 105 VAL A CA 1
ATOM 824 C C . VAL A 1 105 ? 13.133 25.359 -1.505 1 89.25 105 VAL A C 1
ATOM 826 O O . VAL A 1 105 ? 13.344 24.156 -1.298 1 89.25 105 VAL A O 1
ATOM 829 N N . ARG A 1 106 ? 12.641 26.219 -0.625 1 94.25 106 ARG A N 1
ATOM 830 C CA . ARG A 1 106 ? 12.125 25.75 0.658 1 94.25 106 ARG A CA 1
ATOM 831 C C . ARG A 1 106 ? 10.602 25.766 0.675 1 94.25 106 ARG A C 1
ATOM 833 O O . ARG A 1 106 ? 9.977 26.672 0.108 1 94.25 106 ARG A O 1
ATOM 840 N N . LEU A 1 107 ? 10.039 24.766 1.352 1 95.25 107 LEU A N 1
ATOM 841 C CA . LEU A 1 107 ? 8.586 24.625 1.37 1 95.25 107 LEU A CA 1
ATOM 842 C C . LEU A 1 107 ? 8.031 24.922 2.762 1 95.25 107 LEU A C 1
ATOM 844 O O . LEU A 1 107 ? 8.586 24.453 3.762 1 95.25 107 LEU A O 1
ATOM 848 N N . PHE A 1 108 ? 6.938 25.719 2.797 1 96.44 108 PHE A N 1
ATOM 849 C CA . PHE A 1 108 ? 6.227 26.031 4.031 1 96.44 108 PHE A CA 1
ATOM 850 C C . PHE A 1 108 ? 4.734 25.781 3.879 1 96.44 108 PHE A C 1
ATOM 852 O O . PHE A 1 108 ? 4.148 26.094 2.84 1 96.44 108 PHE A O 1
ATOM 859 N N . VAL A 1 109 ? 4.199 25.203 4.957 1 97.12 109 VAL A N 1
ATOM 860 C CA . VAL A 1 109 ? 2.744 25.062 4.977 1 97.12 109 VAL A CA 1
ATOM 861 C C . VAL A 1 109 ? 2.107 26.406 5.355 1 97.12 109 VAL A C 1
ATOM 863 O O . VAL A 1 109 ? 2.576 27.078 6.273 1 97.12 109 VAL A O 1
ATOM 866 N N . THR A 1 110 ? 1.083 26.828 4.621 1 97.88 110 THR A N 1
ATOM 867 C CA . THR A 1 110 ? 0.364 28.062 4.945 1 97.88 110 THR A CA 1
ATOM 868 C C . THR A 1 110 ? -0.612 27.828 6.094 1 97.88 110 THR A 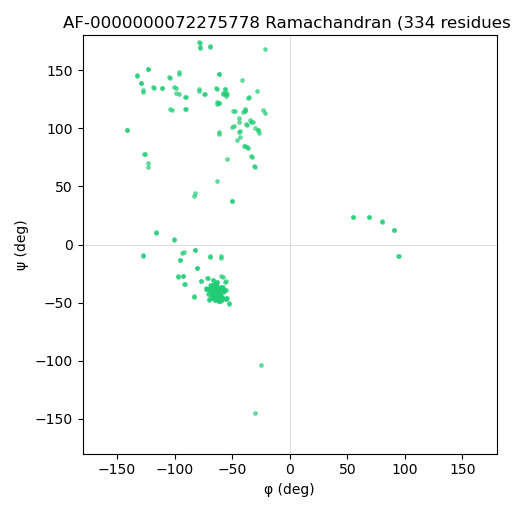C 1
ATOM 870 O O . THR A 1 110 ? -0.784 26.688 6.551 1 97.88 110 THR A O 1
ATOM 873 N N . ALA A 1 111 ? -1.244 28.969 6.559 1 96.75 111 ALA A N 1
ATOM 874 C CA . ALA A 1 111 ? -2.275 28.859 7.586 1 96.75 111 ALA A CA 1
ATOM 875 C C . ALA A 1 111 ? -3.445 28.016 7.094 1 96.75 111 ALA A C 1
ATOM 877 O O . ALA A 1 111 ? -3.982 27.188 7.836 1 96.75 111 ALA A O 1
ATOM 878 N N . ALA A 1 112 ? -3.764 28.219 5.859 1 96.5 112 ALA A N 1
ATOM 879 C CA . ALA A 1 112 ? -4.844 27.438 5.258 1 96.5 112 ALA A CA 1
ATOM 880 C C . ALA A 1 112 ? -4.457 25.969 5.145 1 96.5 112 ALA A C 1
ATOM 882 O O . ALA A 1 112 ? -5.277 25.078 5.406 1 96.5 112 ALA A O 1
ATOM 883 N N . GLY A 1 113 ? -3.221 25.734 4.742 1 96.56 113 GLY A N 1
ATOM 884 C CA . GLY A 1 113 ? -2.719 24.375 4.68 1 96.56 113 GLY A CA 1
ATOM 885 C C . GLY A 1 113 ? -2.736 23.672 6.023 1 96.56 113 GLY A C 1
ATOM 886 O O . GLY A 1 113 ? -3.129 22.516 6.117 1 96.56 113 GLY A O 1
ATOM 887 N N . GLN A 1 114 ? -2.359 24.422 7.047 1 95.19 114 GLN A N 1
ATOM 888 C CA . GLN A 1 114 ? -2.338 23.859 8.391 1 95.19 114 GLN A CA 1
ATOM 889 C C . GLN A 1 114 ? -3.752 23.562 8.891 1 95.19 114 GLN A C 1
ATOM 891 O O . GLN A 1 114 ? -3.986 22.531 9.531 1 95.19 114 GLN A O 1
ATOM 896 N N . ALA A 1 115 ? -4.641 24.453 8.547 1 93.94 115 ALA A N 1
ATOM 897 C CA . ALA A 1 115 ? -6.035 24.234 8.922 1 93.94 115 ALA A CA 1
ATOM 898 C C . ALA A 1 115 ? -6.582 22.953 8.289 1 93.94 115 ALA A C 1
ATOM 900 O O . ALA A 1 115 ? -7.309 22.203 8.93 1 93.94 115 ALA A O 1
ATOM 901 N N . GLY A 1 116 ? -6.219 22.75 7.035 1 92.81 116 GLY A N 1
ATOM 902 C CA . GLY A 1 116 ? -6.605 21.516 6.363 1 92.81 116 GLY A CA 1
ATOM 903 C C . GLY A 1 116 ? -6.027 20.266 7.016 1 92.81 116 GLY A C 1
ATOM 904 O O . GLY A 1 116 ? -6.73 19.281 7.207 1 92.81 116 GLY A O 1
ATOM 905 N N . VAL A 1 117 ? -4.82 20.328 7.379 1 91.75 117 VAL A N 1
ATOM 906 C CA . VAL A 1 117 ? -4.145 19.219 8.023 1 91.75 117 VAL A CA 1
ATOM 907 C C . VAL A 1 117 ? -4.812 18.906 9.367 1 91.75 117 VAL A C 1
ATOM 909 O O . VAL A 1 117 ? -5.086 17.75 9.68 1 91.75 117 VAL A O 1
ATOM 912 N N . ASP A 1 118 ? -5.117 19.922 10.094 1 91.56 118 ASP A N 1
ATOM 913 C CA . ASP A 1 118 ? -5.727 19.766 11.406 1 91.56 118 ASP A CA 1
ATOM 914 C C . ASP A 1 118 ? -7.113 19.141 11.289 1 91.56 118 ASP A C 1
ATOM 916 O O . ASP A 1 118 ? -7.465 18.25 12.07 1 91.56 118 ASP A O 1
ATOM 920 N N . ALA A 1 119 ? -7.855 19.609 10.359 1 91.12 119 ALA A N 1
ATOM 921 C CA . ALA A 1 119 ? -9.188 19.047 10.133 1 91.12 119 ALA A CA 1
ATOM 922 C C . ALA A 1 119 ? -9.109 17.578 9.734 1 91.12 119 ALA A C 1
ATOM 924 O O . ALA A 1 119 ? -9.891 16.766 10.227 1 91.12 119 ALA A O 1
ATOM 925 N N . CYS A 1 120 ? -8.203 17.25 8.93 1 91.88 120 CYS A N 1
ATOM 926 C CA . CYS A 1 120 ? -8.039 15.875 8.461 1 91.88 120 CYS A CA 1
ATOM 927 C C . CYS A 1 120 ? -7.504 14.984 9.57 1 91.88 120 CYS A C 1
ATOM 929 O O . CYS A 1 120 ? -7.781 13.781 9.602 1 91.88 120 CYS A O 1
ATOM 931 N N . GLU A 1 121 ? -6.75 15.586 10.469 1 90.12 121 GLU A N 1
ATOM 932 C CA . GLU A 1 121 ? -6.207 14.82 11.586 1 90.12 121 GLU A CA 1
ATOM 933 C C . GLU A 1 121 ? -7.32 14.234 12.445 1 90.12 121 GLU A C 1
ATOM 935 O O . GLU A 1 121 ? -7.25 13.078 12.859 1 90.12 121 GLU A O 1
ATOM 940 N N . ILE A 1 122 ? -8.32 15 12.703 1 90.75 122 ILE A N 1
ATOM 941 C CA . ILE A 1 122 ? -9.461 14.555 13.5 1 90.75 122 ILE A CA 1
ATOM 942 C C . ILE A 1 122 ? -10.133 13.367 12.82 1 90.75 122 ILE A C 1
ATOM 944 O O . ILE A 1 122 ? -10.391 12.336 13.453 1 90.75 122 ILE A O 1
ATOM 948 N N . LEU A 1 123 ? -10.336 13.477 11.562 1 92.38 123 LEU A N 1
ATOM 949 C CA . LEU A 1 123 ? -10.977 12.422 10.781 1 92.38 123 LEU A CA 1
ATOM 950 C C . LEU A 1 123 ? -10.07 11.195 10.68 1 92.38 123 LEU A C 1
ATOM 952 O O . LEU A 1 123 ? -10.539 10.062 10.82 1 92.38 123 LEU A O 1
ATOM 956 N N . GLY A 1 124 ? -8.789 11.469 10.477 1 92.75 124 GLY A N 1
ATOM 957 C CA . GLY A 1 124 ? -7.824 10.383 10.359 1 92.75 124 GLY A CA 1
ATOM 958 C C . GLY A 1 124 ? -7.73 9.531 11.617 1 92.75 124 GLY A C 1
ATOM 959 O O . GLY A 1 124 ? -7.648 8.305 11.531 1 92.75 124 GLY A O 1
ATOM 960 N N . ARG A 1 125 ? -7.812 10.156 12.742 1 92.06 125 ARG A N 1
ATOM 961 C CA . ARG A 1 125 ? -7.746 9.438 14.008 1 92.06 125 ARG A CA 1
ATOM 962 C C . ARG A 1 125 ? -8.984 8.578 14.219 1 92.06 125 ARG A C 1
ATOM 964 O O . ARG A 1 125 ? -8.898 7.477 14.766 1 92.06 125 ARG A O 1
ATOM 971 N N . ARG A 1 126 ? -10.086 9.07 13.797 1 93.25 126 ARG A N 1
ATOM 972 C CA . ARG A 1 126 ? -11.312 8.281 13.883 1 93.25 126 ARG A CA 1
ATOM 973 C C . ARG A 1 126 ? -11.242 7.059 12.977 1 93.25 126 ARG A C 1
ATOM 975 O O . ARG A 1 126 ? -11.617 5.957 13.383 1 93.25 126 ARG A O 1
ATOM 982 N N . LEU A 1 127 ? -10.789 7.234 11.758 1 94.31 127 LEU A N 1
ATOM 983 C CA . LEU A 1 127 ? -10.648 6.133 10.812 1 94.31 127 LEU A CA 1
ATOM 984 C C . LEU A 1 127 ? -9.664 5.09 11.336 1 94.31 127 LEU A C 1
ATOM 986 O O . LEU A 1 127 ? -9.898 3.887 11.203 1 94.31 127 LEU A O 1
ATOM 990 N N . GLU A 1 128 ? -8.57 5.566 11.891 1 94.25 128 GLU A N 1
ATOM 991 C CA . GLU A 1 128 ? -7.582 4.66 12.469 1 94.25 128 GLU A CA 1
ATOM 992 C C . GLU A 1 128 ? -8.188 3.846 13.609 1 94.25 128 GLU A C 1
ATOM 994 O O . GLU A 1 128 ? -7.926 2.646 13.727 1 94.25 128 GLU A O 1
ATOM 999 N N . ALA A 1 129 ? -8.93 4.531 14.445 1 94.25 129 ALA A N 1
ATOM 1000 C CA . ALA A 1 129 ? -9.578 3.844 15.555 1 94.25 129 ALA A CA 1
ATOM 1001 C C . ALA A 1 129 ? -10.539 2.766 15.055 1 94.25 129 ALA A C 1
ATOM 1003 O O . ALA A 1 129 ? -10.594 1.67 15.617 1 94.25 129 ALA A O 1
ATOM 1004 N N . GLU A 1 130 ? -11.242 3.074 14 1 96 130 GLU A N 1
ATOM 1005 C CA . GLU A 1 130 ? -12.148 2.094 13.398 1 96 130 GLU A CA 1
ATOM 1006 C C . GLU A 1 130 ? -11.367 0.907 12.836 1 96 130 GLU A C 1
ATOM 1008 O O . GLU A 1 130 ? -11.773 -0.245 13.016 1 96 130 GLU A O 1
ATOM 1013 N N . LEU A 1 131 ? -10.25 1.147 12.203 1 96.81 131 LEU A N 1
ATOM 1014 C CA . LEU A 1 131 ? -9.422 0.111 11.594 1 96.81 131 LEU A CA 1
ATOM 1015 C C . LEU A 1 131 ? -8.867 -0.832 12.656 1 96.81 131 LEU A C 1
ATOM 1017 O O . LEU A 1 131 ? -8.766 -2.039 12.43 1 96.81 131 LEU A O 1
ATOM 1021 N N . MET A 1 132 ? -8.586 -0.281 13.828 1 96.25 132 MET A N 1
ATOM 1022 C CA . MET A 1 132 ? -7.891 -1.03 14.875 1 96.25 132 MET A CA 1
ATOM 1023 C C . MET A 1 132 ? -8.875 -1.531 15.922 1 96.25 132 MET A C 1
ATOM 1025 O O . MET A 1 132 ? -8.469 -2.127 16.922 1 96.25 132 MET A O 1
ATOM 1029 N N . ALA A 1 133 ? -10.148 -1.299 15.672 1 97.19 133 ALA A N 1
ATOM 1030 C CA . ALA A 1 133 ? -11.164 -1.692 16.641 1 97.19 133 ALA A CA 1
ATOM 1031 C C . ALA A 1 133 ? -11.078 -3.186 16.953 1 97.19 133 ALA A C 1
ATOM 1033 O O . ALA A 1 133 ? -10.906 -4.004 16.047 1 97.19 133 ALA A O 1
ATOM 1034 N N . GLY A 1 134 ? -11.125 -3.541 18.266 1 97.44 134 GLY A N 1
ATOM 1035 C CA . GLY A 1 134 ? -11.125 -4.938 18.672 1 97.44 134 GLY A CA 1
ATOM 1036 C C . GLY A 1 134 ? -9.742 -5.461 19 1 97.44 134 GLY A C 1
ATOM 1037 O O . GLY A 1 134 ? -9.594 -6.574 19.516 1 97.44 134 GLY A O 1
ATOM 1038 N N . ILE A 1 135 ? -8.703 -4.68 18.688 1 97.19 135 ILE A N 1
ATOM 1039 C CA . ILE A 1 135 ? -7.336 -5.043 19.062 1 97.19 135 ILE A CA 1
ATOM 1040 C C . ILE A 1 135 ? -6.996 -4.461 20.438 1 97.19 135 ILE A C 1
ATOM 1042 O O . ILE A 1 135 ? -6.957 -3.242 20.594 1 97.19 135 ILE A O 1
ATOM 1046 N N . GLY A 1 136 ? -6.758 -5.32 21.359 1 96.5 136 GLY A N 1
ATOM 1047 C CA . GLY A 1 136 ? -6.469 -4.891 22.719 1 96.5 136 GLY A CA 1
ATOM 1048 C C . GLY A 1 136 ? -5.121 -4.203 22.844 1 96.5 136 GLY A C 1
ATOM 1049 O O . GLY A 1 136 ? -4.277 -4.301 21.953 1 96.5 136 GLY A O 1
ATOM 1050 N N . ALA A 1 137 ? -4.871 -3.615 24 1 95.19 137 ALA A N 1
ATOM 1051 C CA . ALA A 1 137 ? -3.674 -2.809 24.234 1 95.19 137 ALA A CA 1
ATOM 1052 C C . ALA A 1 137 ? -2.414 -3.666 24.156 1 95.19 137 ALA A C 1
ATOM 1054 O O . ALA A 1 137 ? -1.402 -3.248 23.594 1 95.19 137 ALA A O 1
ATOM 1055 N N . GLU A 1 138 ? -2.484 -4.797 24.672 1 95.88 138 GLU A N 1
ATOM 1056 C CA . GLU A 1 138 ? -1.325 -5.684 24.656 1 95.88 138 GLU A CA 1
ATOM 1057 C C . GLU A 1 138 ? -1.022 -6.191 23.25 1 95.88 138 GLU A C 1
ATOM 1059 O O . GLU A 1 138 ? 0.138 -6.234 22.844 1 95.88 138 GLU A O 1
ATOM 1064 N N . GLU A 1 139 ? -2.057 -6.551 22.547 1 96.19 139 GLU A N 1
ATOM 1065 C CA . GLU A 1 139 ? -1.886 -6.992 21.156 1 96.19 139 GLU A CA 1
ATOM 1066 C C . GLU A 1 139 ? -1.337 -5.863 20.297 1 96.19 139 GLU A C 1
ATOM 1068 O O . GLU A 1 139 ? -0.485 -6.098 19.438 1 96.19 139 GLU A O 1
ATOM 1073 N N . ARG A 1 140 ? -1.808 -4.684 20.609 1 95.12 140 ARG A N 1
ATOM 1074 C CA . ARG A 1 140 ? -1.368 -3.516 19.844 1 95.12 140 ARG A CA 1
ATOM 1075 C C . ARG A 1 140 ? 0.121 -3.26 20.062 1 95.12 140 ARG A C 1
ATOM 1077 O O . ARG A 1 140 ? 0.831 -2.902 19.109 1 95.12 140 ARG A O 1
ATOM 1084 N N . LEU A 1 141 ? 0.553 -3.459 21.234 1 95.25 141 LEU A N 1
ATOM 1085 C CA . LEU A 1 141 ? 1.969 -3.262 21.531 1 95.25 141 LEU A CA 1
ATOM 1086 C C . LEU A 1 141 ? 2.828 -4.246 20.75 1 95.25 141 LEU A C 1
ATOM 1088 O O . LEU A 1 141 ? 3.848 -3.863 20.172 1 95.25 141 LEU A O 1
ATOM 1092 N N . ILE A 1 142 ? 2.447 -5.473 20.75 1 96.25 142 ILE A N 1
ATOM 1093 C CA . ILE A 1 142 ? 3.17 -6.504 20.016 1 96.25 142 ILE A CA 1
ATOM 1094 C C . ILE A 1 142 ? 3.117 -6.203 18.516 1 96.25 142 ILE A C 1
ATOM 1096 O O . ILE A 1 142 ? 4.125 -6.324 17.812 1 96.25 142 ILE A O 1
ATOM 1100 N N . PHE A 1 143 ? 1.93 -5.77 18.078 1 96.38 143 PHE A N 1
ATOM 1101 C CA . PHE A 1 143 ? 1.744 -5.402 16.688 1 96.38 143 PHE A CA 1
ATOM 1102 C C . PHE A 1 143 ? 2.703 -4.289 16.281 1 96.38 143 PHE A C 1
ATOM 1104 O O . PHE A 1 143 ? 3.387 -4.387 15.258 1 96.38 143 PHE A O 1
ATOM 1111 N N . ASP A 1 144 ? 2.799 -3.322 17.109 1 94.94 144 ASP A N 1
ATOM 1112 C CA . ASP A 1 144 ? 3.662 -2.176 16.844 1 94.94 144 ASP A CA 1
ATOM 1113 C C . ASP A 1 144 ? 5.133 -2.588 16.828 1 94.94 144 ASP A C 1
ATOM 1115 O O . ASP A 1 144 ? 5.914 -2.102 16.016 1 94.94 144 ASP A O 1
ATOM 1119 N N . ARG A 1 145 ? 5.496 -3.486 17.656 1 95.88 145 ARG A N 1
ATOM 1120 C CA . ARG A 1 145 ? 6.867 -3.982 17.672 1 95.88 145 ARG A CA 1
ATOM 1121 C C . ARG A 1 145 ? 7.195 -4.742 16.391 1 95.88 145 ARG A C 1
ATOM 1123 O O . ARG A 1 145 ? 8.289 -4.609 15.844 1 95.88 145 ARG A O 1
ATOM 1130 N N . CYS A 1 146 ? 6.273 -5.535 15.961 1 97.31 146 CYS A N 1
ATOM 1131 C CA . CYS A 1 146 ? 6.453 -6.266 14.711 1 97.31 146 CYS A CA 1
ATOM 1132 C C . CYS A 1 146 ? 6.629 -5.305 13.539 1 97.31 146 CYS A C 1
ATOM 1134 O O . CYS A 1 146 ? 7.492 -5.508 12.68 1 97.31 146 CYS A O 1
ATOM 1136 N N . ILE A 1 147 ? 5.84 -4.227 13.5 1 96.25 147 ILE A N 1
ATOM 1137 C CA . ILE A 1 147 ? 5.906 -3.221 12.445 1 96.25 147 ILE A CA 1
ATOM 1138 C C . ILE A 1 147 ? 7.27 -2.533 12.477 1 96.25 147 ILE A C 1
ATOM 1140 O O . ILE A 1 147 ? 7.883 -2.312 11.43 1 96.25 147 ILE A O 1
ATOM 1144 N N . ASP A 1 148 ? 7.746 -2.215 13.688 1 94.94 148 ASP A N 1
ATOM 1145 C CA . ASP A 1 148 ? 9.055 -1.592 13.836 1 94.94 148 ASP A CA 1
ATOM 1146 C C . ASP A 1 148 ? 10.156 -2.496 13.281 1 94.94 148 ASP A C 1
ATOM 1148 O O . ASP A 1 148 ? 11.055 -2.031 12.578 1 94.94 148 ASP A O 1
ATOM 1152 N N . THR A 1 149 ? 10.062 -3.764 13.602 1 97.19 149 THR A N 1
ATOM 1153 C CA . THR A 1 149 ? 11.031 -4.738 13.109 1 97.19 149 THR A CA 1
ATOM 1154 C C . THR A 1 149 ? 10.977 -4.836 11.594 1 97.19 149 THR A C 1
ATOM 1156 O O . THR A 1 149 ? 12.016 -4.828 10.922 1 97.19 149 THR A O 1
ATOM 1159 N N . MET A 1 150 ? 9.773 -4.867 11.023 1 96.94 150 MET A N 1
ATOM 1160 C CA . MET A 1 150 ? 9.602 -4.949 9.578 1 96.94 150 MET A CA 1
ATOM 1161 C C . MET A 1 150 ? 10.156 -3.699 8.891 1 96.94 150 MET A C 1
ATOM 1163 O O . MET A 1 150 ? 10.727 -3.779 7.805 1 96.94 150 MET A O 1
ATOM 1167 N N . MET A 1 151 ? 9.93 -2.561 9.5 1 94.06 151 MET A N 1
ATOM 1168 C CA . MET A 1 151 ? 10.453 -1.307 8.961 1 94.06 151 MET A CA 1
ATOM 1169 C C . MET A 1 151 ? 11.977 -1.343 8.867 1 94.06 151 MET A C 1
ATOM 1171 O O . MET A 1 151 ? 12.547 -0.992 7.832 1 94.06 151 MET A O 1
ATOM 1175 N N . THR A 1 152 ? 12.602 -1.799 9.891 1 95.44 152 THR A N 1
ATOM 1176 C CA . THR A 1 152 ? 14.055 -1.92 9.914 1 95.44 152 THR A CA 1
ATOM 1177 C C . THR A 1 152 ? 14.539 -2.896 8.844 1 95.44 152 THR A C 1
ATOM 1179 O O . THR A 1 152 ? 15.484 -2.605 8.109 1 95.44 152 THR A O 1
ATOM 1182 N N . ASN A 1 153 ? 13.883 -4.023 8.789 1 96.62 153 ASN A N 1
ATOM 1183 C CA . ASN A 1 153 ? 14.273 -5.062 7.836 1 96.62 153 ASN A CA 1
ATOM 1184 C C . ASN A 1 153 ? 14.133 -4.582 6.395 1 96.62 153 ASN A C 1
ATOM 1186 O O . ASN A 1 153 ? 15.016 -4.82 5.566 1 96.62 153 ASN A O 1
ATOM 1190 N N . VAL A 1 154 ? 12.984 -3.924 6.105 1 94.69 154 VAL A N 1
ATOM 1191 C CA . VAL A 1 154 ? 12.734 -3.537 4.719 1 94.69 154 VAL A CA 1
ATOM 1192 C C . VAL A 1 154 ? 13.711 -2.441 4.305 1 94.69 154 VAL A C 1
ATOM 1194 O O . VAL A 1 154 ? 14.156 -2.395 3.152 1 94.69 154 VAL A O 1
ATOM 1197 N N . GLU A 1 155 ? 14.07 -1.577 5.172 1 90.69 155 GLU A N 1
ATOM 1198 C CA . GLU A 1 155 ? 15.086 -0.569 4.883 1 90.69 155 GLU A CA 1
ATOM 1199 C C . GLU A 1 155 ? 16.438 -1.216 4.566 1 90.69 155 GLU A C 1
ATOM 1201 O O . GLU A 1 155 ? 17.141 -0.781 3.654 1 90.69 155 GLU A O 1
ATOM 1206 N N . ALA A 1 156 ? 16.766 -2.232 5.332 1 93.44 156 ALA A N 1
ATOM 1207 C CA . ALA A 1 156 ? 18 -2.961 5.094 1 93.44 156 ALA A CA 1
ATOM 1208 C C . ALA A 1 156 ? 17.969 -3.668 3.74 1 93.44 156 ALA A C 1
ATOM 1210 O O . ALA A 1 156 ? 18.984 -3.734 3.045 1 93.44 156 ALA A O 1
ATOM 1211 N N . MET A 1 157 ? 16.828 -4.207 3.445 1 92.81 157 MET A N 1
ATOM 1212 C CA . MET A 1 157 ? 16.672 -4.891 2.166 1 92.81 157 MET A CA 1
ATOM 1213 C C . MET A 1 157 ? 16.906 -3.936 1.001 1 92.81 157 MET A C 1
ATOM 1215 O O . MET A 1 157 ? 17.625 -4.262 0.062 1 92.81 157 MET A O 1
ATOM 1219 N N . VAL A 1 158 ? 16.266 -2.793 1.066 1 88.31 158 VAL A N 1
ATOM 1220 C CA . VAL A 1 158 ? 16.359 -1.799 0.001 1 88.31 158 VAL A CA 1
ATOM 1221 C C . VAL A 1 158 ? 17.797 -1.277 -0.09 1 88.31 158 VAL A C 1
ATOM 1223 O O . VAL A 1 158 ? 18.297 -1.028 -1.186 1 88.31 158 VAL A O 1
ATOM 1226 N N . ALA A 1 159 ? 18.438 -1.099 1.036 1 87.06 159 ALA A N 1
ATOM 1227 C CA . ALA A 1 159 ? 19.812 -0.612 1.075 1 87.06 159 ALA A CA 1
ATOM 1228 C C . ALA A 1 159 ? 20.766 -1.592 0.39 1 87.06 159 ALA A C 1
ATOM 1230 O O . ALA A 1 159 ? 21.781 -1.186 -0.188 1 87.06 159 ALA A O 1
ATOM 1231 N N . ARG A 1 160 ? 20.469 -2.85 0.456 1 86.62 160 ARG A N 1
ATOM 1232 C CA . ARG A 1 160 ? 21.297 -3.887 -0.147 1 86.62 160 ARG A CA 1
ATOM 1233 C C . ARG A 1 160 ? 21.078 -3.947 -1.657 1 86.62 160 ARG A C 1
ATOM 1235 O O . ARG A 1 160 ? 21.969 -4.379 -2.395 1 86.62 160 ARG A O 1
ATOM 1242 N N . ARG A 1 161 ? 19.875 -3.631 -2.133 1 77.81 161 ARG A N 1
ATOM 1243 C CA . ARG A 1 161 ? 19.531 -3.609 -3.549 1 77.81 161 ARG A CA 1
ATOM 1244 C C . ARG A 1 161 ? 19 -2.24 -3.961 1 77.81 161 ARG A C 1
ATOM 1246 O O . ARG A 1 161 ? 17.781 -2.059 -4.117 1 77.81 161 ARG A O 1
ATOM 1253 N N . PRO A 1 162 ? 19.953 -1.306 -3.967 1 61.75 162 PRO A N 1
ATOM 1254 C CA . PRO A 1 162 ? 19.422 0.035 -4.215 1 61.75 162 PRO A CA 1
ATOM 1255 C C . PRO A 1 162 ? 18.516 0.094 -5.445 1 61.75 162 PRO A C 1
ATOM 1257 O O . PRO A 1 162 ? 18.812 -0.544 -6.461 1 61.75 162 PRO A O 1
ATOM 1260 N N . GLN A 1 163 ? 17.188 0.095 -5.246 1 58.06 163 GLN A N 1
ATOM 1261 C CA . GLN A 1 163 ? 16.156 0.195 -6.27 1 58.06 163 GLN A CA 1
ATOM 1262 C C . GLN A 1 163 ? 16.516 1.264 -7.301 1 58.06 163 GLN A C 1
ATOM 1264 O O . GLN A 1 163 ? 16.984 2.344 -6.945 1 58.06 163 GLN A O 1
ATOM 1269 N N . GLY A 1 164 ? 17.156 0.854 -8.352 1 49.47 164 GLY A N 1
ATOM 1270 C CA . GLY A 1 164 ? 17.406 1.823 -9.406 1 49.47 164 GLY A CA 1
ATOM 1271 C C . GLY A 1 164 ? 16.281 2.842 -9.555 1 49.47 164 GLY A C 1
ATOM 1272 O O . GLY A 1 164 ? 15.125 2.537 -9.289 1 49.47 164 GLY A O 1
ATOM 1273 N N . GLY A 1 165 ? 16.562 4.152 -9.094 1 42 165 GLY A N 1
ATOM 1274 C CA . GLY A 1 165 ? 15.711 5.234 -9.562 1 42 165 GLY A CA 1
ATOM 1275 C C . GLY A 1 165 ? 15.086 4.953 -10.914 1 42 165 GLY A C 1
ATOM 1276 O O . GLY A 1 165 ? 15.773 4.516 -11.844 1 42 165 GLY A O 1
ATOM 1277 N N . GLY A 1 166 ? 13.891 4.457 -10.992 1 33.62 166 GLY A N 1
ATOM 1278 C CA . GLY A 1 166 ? 13.242 4.367 -12.289 1 33.62 166 GLY A CA 1
ATOM 1279 C C . GLY A 1 166 ? 13.773 5.375 -13.297 1 33.62 166 GLY A C 1
ATOM 1280 O O . GLY A 1 166 ? 14.492 5.012 -14.227 1 33.62 166 GLY A O 1
ATOM 1281 N N . ALA A 1 167 ? 12.945 6.52 -13.57 1 28.92 167 ALA A N 1
ATOM 1282 C CA . ALA A 1 167 ? 12.789 7.23 -14.836 1 28.92 167 ALA A CA 1
ATOM 1283 C C . ALA A 1 167 ? 14.102 7.859 -15.281 1 28.92 167 ALA A C 1
ATOM 1285 O O . ALA A 1 167 ? 14.602 8.789 -14.633 1 28.92 167 ALA A O 1
ATOM 1286 N N . LYS A 1 168 ? 15.289 7.234 -15.445 1 27.48 168 LYS A N 1
ATOM 1287 C CA . LYS A 1 168 ? 15.82 8.18 -16.422 1 27.48 168 LYS A CA 1
ATOM 1288 C C . LYS A 1 168 ? 14.75 8.578 -17.438 1 27.48 168 LYS A C 1
ATOM 1290 O O . LYS A 1 168 ? 14.07 7.719 -18 1 27.48 168 LYS A O 1
ATOM 1295 N N . PRO A 1 169 ? 14.758 9.953 -17.859 1 24.97 169 PRO A N 1
ATOM 1296 C CA . PRO A 1 169 ? 13.914 10.219 -19.031 1 24.97 169 PRO A CA 1
ATOM 1297 C C . PRO A 1 169 ? 14.07 9.156 -20.125 1 24.97 169 PRO A C 1
ATOM 1299 O O . PRO A 1 169 ? 15.125 8.516 -20.219 1 24.97 169 PRO A O 1
ATOM 1302 N N . MET B 1 1 ? 49.938 8.844 -3.027 1 28.64 1 MET B N 1
ATOM 1303 C CA . MET B 1 1 ? 49 8.531 -1.931 1 28.64 1 MET B CA 1
ATOM 1304 C C . MET B 1 1 ? 47.594 8.945 -2.277 1 28.64 1 MET B C 1
ATOM 1306 O O . MET B 1 1 ? 47.312 10.125 -2.504 1 28.64 1 MET B O 1
ATOM 1310 N N . TRP B 1 2 ? 46.812 8.148 -2.959 1 33.06 2 TRP B N 1
ATOM 1311 C CA . TRP B 1 2 ? 45.531 8.43 -3.572 1 33.06 2 TRP B CA 1
ATOM 1312 C C . TRP B 1 2 ? 44.5 8.852 -2.52 1 33.06 2 TRP B C 1
ATOM 1314 O O . TRP B 1 2 ? 44.469 8.305 -1.419 1 33.06 2 TRP B O 1
ATOM 1324 N N . PRO B 1 3 ? 43.875 10.078 -2.617 1 38.69 3 PRO B N 1
ATOM 1325 C CA . PRO B 1 3 ? 43 10.547 -1.544 1 38.69 3 PRO B CA 1
ATOM 1326 C C . PRO B 1 3 ? 41.906 9.555 -1.206 1 38.69 3 PRO B C 1
ATOM 1328 O O . PRO B 1 3 ? 41.5 8.758 -2.057 1 38.69 3 PRO B O 1
ATOM 1331 N N . PRO B 1 4 ? 41.719 9.203 0.123 1 34.56 4 PRO B N 1
ATOM 1332 C CA . PRO B 1 4 ? 40.75 8.203 0.577 1 34.56 4 PRO B CA 1
ATOM 1333 C C . PRO B 1 4 ? 39.375 8.414 -0.013 1 34.56 4 PRO B C 1
ATOM 1335 O O . PRO B 1 4 ? 39 9.547 -0.328 1 34.56 4 PRO B O 1
ATOM 1338 N N . PHE B 1 5 ? 38.906 7.512 -0.819 1 30.66 5 PHE B N 1
ATOM 1339 C CA . PHE B 1 5 ? 37.562 7.406 -1.336 1 30.66 5 PHE B CA 1
ATOM 1340 C C . PHE B 1 5 ? 36.531 7.816 -0.278 1 30.66 5 PHE B C 1
ATOM 1342 O O . PHE B 1 5 ? 36.469 7.215 0.795 1 30.66 5 PHE B O 1
ATOM 1349 N N . MET B 1 6 ? 36.281 9.094 -0.148 1 28.89 6 MET B N 1
ATOM 1350 C CA . MET B 1 6 ? 35.25 9.562 0.782 1 28.89 6 MET B CA 1
ATOM 1351 C C . MET B 1 6 ? 34 8.711 0.687 1 28.89 6 MET B C 1
ATOM 1353 O O . MET B 1 6 ? 33.469 8.5 -0.405 1 28.89 6 MET B O 1
ATOM 1357 N N . ALA B 1 7 ? 33.75 7.73 1.523 1 31.52 7 ALA B N 1
ATOM 1358 C CA . ALA B 1 7 ? 32.562 6.926 1.688 1 31.52 7 ALA B CA 1
ATOM 1359 C C . ALA B 1 7 ? 31.312 7.746 1.397 1 31.52 7 ALA B C 1
ATOM 1361 O O . ALA B 1 7 ? 31.203 8.898 1.824 1 31.52 7 ALA B O 1
ATOM 1362 N N . LEU B 1 8 ? 30.719 7.543 0.308 1 31.84 8 LEU B N 1
ATOM 1363 C CA . LEU B 1 8 ? 29.453 8.203 -0.02 1 31.84 8 LEU B CA 1
ATOM 1364 C C . LEU B 1 8 ? 28.562 8.281 1.204 1 31.84 8 LEU B C 1
ATOM 1366 O O . LEU B 1 8 ? 28.531 7.355 2.023 1 31.84 8 LEU B O 1
ATOM 1370 N N . PRO B 1 9 ? 28.234 9.438 1.682 1 31.97 9 PRO B N 1
ATOM 1371 C CA . PRO B 1 9 ? 27.453 9.578 2.918 1 31.97 9 PRO B CA 1
ATOM 1372 C C . PRO B 1 9 ? 26.328 8.555 3.023 1 31.97 9 PRO B C 1
ATOM 1374 O O . PRO B 1 9 ? 25.812 8.094 2.002 1 31.97 9 PRO B O 1
ATOM 1377 N N . THR B 1 10 ? 26.391 7.68 3.947 1 32.62 10 THR B N 1
ATOM 1378 C CA . THR B 1 10 ? 25.344 6.742 4.328 1 32.62 10 THR B CA 1
ATOM 1379 C C . THR B 1 10 ? 23.969 7.312 4 1 32.62 10 THR B C 1
ATOM 1381 O O . THR B 1 10 ? 23.672 8.461 4.34 1 32.62 10 THR B O 1
ATOM 1384 N N . ALA B 1 11 ? 23.359 6.969 2.93 1 35.06 11 ALA B N 1
ATOM 1385 C CA . ALA B 1 11 ? 22.016 7.395 2.555 1 35.06 11 ALA B CA 1
ATOM 1386 C C . ALA B 1 11 ? 21.141 7.637 3.789 1 35.06 11 ALA B C 1
ATOM 1388 O O . ALA B 1 11 ? 20.906 6.719 4.574 1 35.06 11 ALA B O 1
ATOM 1389 N N . VAL B 1 12 ? 21.422 8.641 4.598 1 33.41 12 VAL B N 1
ATOM 1390 C CA . VAL B 1 12 ? 20.641 9.055 5.758 1 33.41 12 VAL B CA 1
ATOM 1391 C C . VAL B 1 12 ? 19.156 8.797 5.492 1 33.41 12 VAL B C 1
ATOM 1393 O O . VAL B 1 12 ? 18.578 9.367 4.566 1 33.41 12 VAL B O 1
ATOM 1396 N N . ILE B 1 13 ? 18.672 7.57 5.547 1 37.72 13 ILE B N 1
ATOM 1397 C CA . ILE B 1 13 ? 17.219 7.352 5.559 1 37.72 13 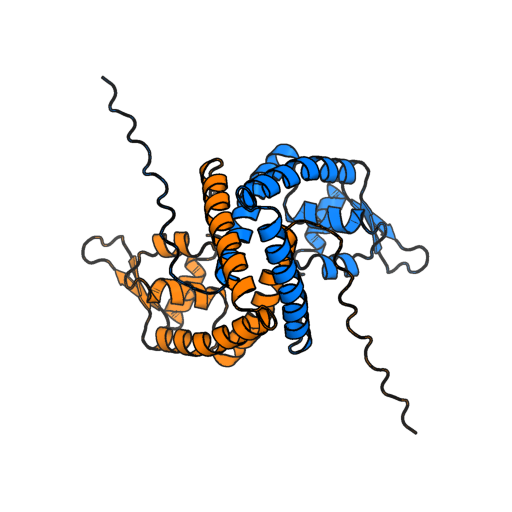ILE B CA 1
ATOM 1398 C C . ILE B 1 13 ? 16.547 8.422 6.414 1 37.72 13 ILE B C 1
ATOM 1400 O O . ILE B 1 13 ? 16.812 8.523 7.613 1 37.72 13 ILE B O 1
ATOM 1404 N N . PRO B 1 14 ? 16.25 9.547 5.898 1 38.81 14 PRO B N 1
ATOM 1405 C CA . PRO B 1 14 ? 15.672 10.633 6.699 1 38.81 14 PRO B CA 1
ATOM 1406 C C . PRO B 1 14 ? 14.734 10.117 7.785 1 38.81 14 PRO B C 1
ATOM 1408 O O . PRO B 1 14 ? 14.18 9.023 7.664 1 38.81 14 PRO B O 1
ATOM 1411 N N . ARG B 1 15 ? 14.883 10.461 9.047 1 42.28 15 ARG B N 1
ATOM 1412 C CA . ARG B 1 15 ? 13.992 10.164 10.172 1 42.28 15 ARG B CA 1
ATOM 1413 C C . ARG B 1 15 ? 12.531 10.234 9.742 1 42.28 15 ARG B C 1
ATOM 1415 O O . ARG B 1 15 ? 12.109 11.211 9.125 1 42.28 15 ARG B O 1
ATOM 1422 N N . PRO B 1 16 ? 11.859 9.227 9.531 1 44.47 16 PRO B N 1
ATOM 1423 C CA . PRO B 1 16 ? 10.461 9.25 9.086 1 44.47 16 PRO B CA 1
ATOM 1424 C C . PRO B 1 16 ? 9.617 10.273 9.836 1 44.47 16 PRO B C 1
ATOM 1426 O O . PRO B 1 16 ? 9.898 10.578 11 1 44.47 16 PRO B O 1
ATOM 1429 N N . ILE B 1 17 ? 9.203 11.406 9.352 1 49.69 17 ILE B N 1
ATOM 1430 C CA . ILE B 1 17 ? 8.164 12.297 9.875 1 49.69 17 ILE B CA 1
ATOM 1431 C C . ILE B 1 17 ? 7.223 11.508 10.781 1 49.69 17 ILE B C 1
ATOM 1433 O O . ILE B 1 17 ? 6.77 10.422 10.422 1 49.69 17 ILE B O 1
ATOM 1437 N N . PRO B 1 18 ? 7.215 11.789 12.07 1 56.75 18 PRO B N 1
ATOM 1438 C CA . PRO B 1 18 ? 6.402 11.07 13.055 1 56.75 18 PRO B CA 1
ATOM 1439 C C . PRO B 1 18 ? 4.938 10.953 12.633 1 56.75 18 PRO B C 1
ATOM 1441 O O . PRO B 1 18 ? 4.062 11.562 13.25 1 56.75 18 PRO B O 1
ATOM 1444 N N . ILE B 1 19 ? 4.602 10.766 11.398 1 60.91 19 ILE B N 1
ATOM 1445 C CA . ILE B 1 19 ? 3.223 10.359 11.156 1 60.91 19 ILE B CA 1
ATOM 1446 C C . ILE B 1 19 ? 2.949 9.023 11.828 1 60.91 19 ILE B C 1
ATOM 1448 O O . ILE B 1 19 ? 3.467 7.984 11.406 1 60.91 19 ILE B O 1
ATOM 1452 N N . ASP B 1 20 ? 2.414 9.219 13 1 79.62 20 ASP B N 1
ATOM 1453 C CA . ASP B 1 20 ? 2.172 8.055 13.852 1 79.62 20 ASP B CA 1
ATOM 1454 C C . ASP B 1 20 ? 0.87 7.355 13.469 1 79.62 20 ASP B C 1
ATOM 1456 O O . ASP B 1 20 ? -0.022 7.195 14.305 1 79.62 20 ASP B O 1
ATOM 1460 N N . TYR B 1 21 ? 0.659 7.191 12.203 1 87.44 21 TYR B N 1
ATOM 1461 C CA . TYR B 1 21 ? -0.468 6.406 11.711 1 87.44 21 TYR B CA 1
ATOM 1462 C C . TYR B 1 21 ? -0.027 4.996 11.336 1 87.44 21 TYR B C 1
ATOM 1464 O O . TYR B 1 21 ? 0.957 4.816 10.617 1 87.44 21 TYR B O 1
ATOM 1472 N N . VAL B 1 22 ? -0.779 4.066 11.859 1 91.12 22 VAL B N 1
ATOM 1473 C CA . VAL B 1 22 ? -0.525 2.674 11.516 1 91.12 22 VAL B CA 1
ATOM 1474 C C . VAL B 1 22 ? -0.619 2.49 10.008 1 91.12 22 VAL B C 1
ATOM 1476 O O . VAL B 1 22 ? 0.22 1.815 9.398 1 91.12 22 VAL B O 1
ATOM 1479 N N . THR B 1 23 ? -1.575 3.172 9.375 1 91.94 23 THR B N 1
ATOM 1480 C CA . THR B 1 23 ? -1.771 3.047 7.934 1 91.94 23 THR B CA 1
ATOM 1481 C C . THR B 1 23 ? -0.568 3.598 7.176 1 91.94 23 THR B C 1
ATOM 1483 O O . THR B 1 23 ? -0.152 3.027 6.164 1 91.94 23 THR B O 1
ATOM 1486 N N . PHE B 1 24 ? -0.015 4.672 7.676 1 89.5 24 PHE B N 1
ATOM 1487 C CA . PHE B 1 24 ? 1.173 5.234 7.043 1 89.5 24 PHE B CA 1
ATOM 1488 C C . PHE B 1 24 ? 2.348 4.27 7.145 1 89.5 24 PHE B C 1
ATOM 1490 O O . PHE B 1 24 ? 3.047 4.031 6.156 1 89.5 24 PHE B O 1
ATOM 1497 N N . ARG B 1 25 ? 2.574 3.709 8.312 1 91.38 25 ARG B N 1
ATOM 1498 C CA . ARG B 1 25 ? 3.688 2.791 8.523 1 91.38 25 ARG B CA 1
ATOM 1499 C C . ARG B 1 25 ? 3.533 1.538 7.664 1 91.38 25 ARG B C 1
ATOM 1501 O O . ARG B 1 25 ? 4.504 1.065 7.07 1 91.38 25 ARG B O 1
ATOM 1508 N N . LEU B 1 26 ? 2.303 1.02 7.566 1 94.69 26 LEU B N 1
ATOM 1509 C CA . LEU B 1 26 ? 2.037 -0.123 6.699 1 94.69 26 LEU B CA 1
ATOM 1510 C C . LEU B 1 26 ? 2.277 0.237 5.238 1 94.69 26 LEU B C 1
ATOM 1512 O O . LEU B 1 26 ? 2.83 -0.563 4.48 1 94.69 26 LEU B O 1
ATOM 1516 N N . ASP B 1 27 ? 1.886 1.444 4.867 1 92.81 27 ASP B N 1
ATOM 1517 C CA . ASP B 1 27 ? 2.049 1.912 3.494 1 92.81 27 ASP B CA 1
ATOM 1518 C C . ASP B 1 27 ? 3.523 1.979 3.107 1 92.81 27 ASP B C 1
ATOM 1520 O O . ASP B 1 27 ? 3.902 1.568 2.008 1 92.81 27 ASP B O 1
ATOM 1524 N N . VAL B 1 28 ? 4.332 2.52 3.986 1 90.25 28 VAL B N 1
ATOM 1525 C CA . VAL B 1 28 ? 5.766 2.641 3.734 1 90.25 28 VAL B CA 1
ATOM 1526 C C . VAL B 1 28 ? 6.383 1.251 3.59 1 90.25 28 VAL B C 1
ATOM 1528 O O . VAL B 1 28 ? 7.137 0.994 2.646 1 90.25 28 VAL B O 1
ATOM 1531 N N . ILE B 1 29 ? 6.051 0.312 4.477 1 94.25 29 ILE B N 1
ATOM 1532 C CA . ILE B 1 29 ? 6.574 -1.049 4.43 1 94.25 29 ILE B CA 1
ATOM 1533 C C . ILE B 1 29 ? 6.184 -1.71 3.111 1 94.25 29 ILE B C 1
ATOM 1535 O O . ILE B 1 29 ? 7.027 -2.297 2.43 1 94.25 29 ILE B O 1
ATOM 1539 N N . VAL B 1 30 ? 4.93 -1.576 2.773 1 93.62 30 VAL B N 1
ATOM 1540 C CA . VAL B 1 30 ? 4.418 -2.203 1.561 1 93.62 30 VAL B CA 1
ATOM 1541 C C . VAL B 1 30 ? 5.109 -1.603 0.338 1 93.62 30 VAL B C 1
ATOM 1543 O O . VAL B 1 30 ? 5.551 -2.332 -0.553 1 93.62 30 VAL B O 1
ATOM 1546 N N . SER B 1 31 ? 5.215 -0.306 0.309 1 91.19 31 SER B N 1
ATOM 1547 C CA . SER B 1 31 ? 5.812 0.383 -0.829 1 91.19 31 SER B CA 1
ATOM 1548 C C . SER B 1 31 ? 7.27 -0.027 -1.016 1 91.19 31 SER B C 1
ATOM 1550 O O . SER B 1 31 ? 7.691 -0.355 -2.127 1 91.19 31 SER B O 1
ATOM 1552 N N . LEU B 1 32 ? 8.023 0.001 0.055 1 90.62 32 LEU B N 1
ATOM 1553 C CA . LEU B 1 32 ? 9.43 -0.357 -0.013 1 90.62 32 LEU B CA 1
ATOM 1554 C C . LEU B 1 32 ? 9.602 -1.833 -0.359 1 90.62 32 LEU B C 1
ATOM 1556 O O . LEU B 1 32 ? 10.461 -2.189 -1.174 1 90.62 32 LEU B O 1
ATOM 1560 N N . ALA B 1 33 ? 8.789 -2.672 0.262 1 93.81 33 ALA B N 1
ATOM 1561 C CA . ALA B 1 33 ? 8.867 -4.105 -0.008 1 93.81 33 ALA B CA 1
ATOM 1562 C C . ALA B 1 33 ? 8.523 -4.406 -1.464 1 93.81 33 ALA B C 1
ATOM 1564 O O . ALA B 1 33 ? 9.18 -5.23 -2.104 1 93.81 33 ALA B O 1
ATOM 1565 N N . LYS B 1 34 ? 7.48 -3.77 -1.965 1 91.44 34 LYS B N 1
ATOM 1566 C CA . LYS B 1 34 ? 7.094 -3.969 -3.359 1 91.44 34 LYS B CA 1
ATOM 1567 C C . LYS B 1 34 ? 8.18 -3.469 -4.309 1 91.44 34 LYS B C 1
ATOM 1569 O O . LYS B 1 34 ? 8.453 -4.094 -5.336 1 91.44 34 LYS B O 1
ATOM 1574 N N . GLY B 1 35 ? 8.75 -2.357 -3.986 1 88.94 35 GLY B N 1
ATOM 1575 C CA . GLY B 1 35 ? 9.852 -1.861 -4.789 1 88.94 35 GLY B CA 1
ATOM 1576 C C . GLY B 1 35 ? 11.023 -2.826 -4.855 1 88.94 35 GLY B C 1
ATOM 1577 O O . GLY B 1 35 ? 11.555 -3.096 -5.934 1 88.94 35 GLY B O 1
ATOM 1578 N N . ASP B 1 36 ? 11.359 -3.289 -3.732 1 90.38 36 ASP B N 1
ATOM 1579 C CA . ASP B 1 36 ? 12.453 -4.242 -3.641 1 90.38 36 ASP B CA 1
ATOM 1580 C C . ASP B 1 36 ? 12.125 -5.531 -4.391 1 90.38 36 ASP B C 1
ATOM 1582 O O . ASP B 1 36 ? 12.953 -6.035 -5.156 1 90.38 36 ASP B O 1
ATOM 1586 N N . ALA B 1 37 ? 10.953 -6.02 -4.172 1 92.81 37 ALA B N 1
ATOM 1587 C CA . ALA B 1 37 ? 10.523 -7.27 -4.797 1 92.81 37 ALA B CA 1
ATOM 1588 C C . ALA B 1 37 ? 10.43 -7.121 -6.312 1 92.81 37 ALA B C 1
ATOM 1590 O O . ALA B 1 37 ? 10.703 -8.062 -7.055 1 92.81 37 ALA B O 1
ATOM 1591 N N . SER B 1 38 ? 9.961 -5.969 -6.73 1 90.88 38 SER B N 1
ATOM 1592 C CA . SER B 1 38 ? 9.828 -5.715 -8.164 1 90.88 38 SER B CA 1
ATOM 1593 C C . SER B 1 38 ? 11.148 -5.934 -8.891 1 90.88 38 SER B C 1
ATOM 1595 O O . SER B 1 38 ? 11.195 -6.586 -9.93 1 90.88 38 SER B O 1
ATOM 1597 N N . ALA B 1 39 ? 12.164 -5.395 -8.305 1 88 39 ALA B N 1
ATOM 1598 C CA . ALA B 1 39 ? 13.492 -5.539 -8.898 1 88 39 ALA B CA 1
ATOM 1599 C C . ALA B 1 39 ? 13.898 -7.008 -8.969 1 88 39 ALA B C 1
ATOM 1601 O O . ALA B 1 39 ? 14.43 -7.465 -9.984 1 88 39 ALA B O 1
ATOM 1602 N N . VAL B 1 40 ? 13.609 -7.742 -7.988 1 90.69 40 VAL B N 1
ATOM 1603 C CA . VAL B 1 40 ? 13.992 -9.148 -7.887 1 90.69 40 VAL B CA 1
ATOM 1604 C C . VAL B 1 40 ? 13.203 -9.977 -8.898 1 90.69 40 VAL B C 1
ATOM 1606 O O . VAL B 1 40 ? 13.781 -10.766 -9.648 1 90.69 40 VAL B O 1
ATOM 1609 N N . TYR B 1 41 ? 11.891 -9.766 -8.961 1 93.62 41 TYR B N 1
ATOM 1610 C CA . TYR B 1 41 ? 11.023 -10.539 -9.844 1 93.62 41 TYR B CA 1
ATOM 1611 C C . TYR B 1 41 ? 11.32 -10.234 -11.305 1 93.62 41 TYR B C 1
ATOM 1613 O O . TYR B 1 41 ? 11.383 -11.141 -12.141 1 93.62 41 TYR B O 1
ATOM 1621 N N . GLU B 1 42 ? 11.484 -9.016 -11.602 1 91.5 42 GLU B N 1
ATOM 1622 C CA . GLU B 1 42 ? 11.758 -8.617 -12.977 1 91.5 42 GLU B CA 1
ATOM 1623 C C . GLU B 1 42 ? 13.062 -9.227 -13.477 1 91.5 42 GLU B C 1
ATOM 1625 O O . GLU B 1 42 ? 13.141 -9.711 -14.602 1 91.5 42 GLU B O 1
ATOM 1630 N N . GLN B 1 43 ? 13.984 -9.195 -12.656 1 88.81 43 GLN B N 1
ATOM 1631 C CA . GLN B 1 43 ? 15.289 -9.727 -13.031 1 88.81 43 GLN B CA 1
ATOM 1632 C C . GLN B 1 43 ? 15.25 -11.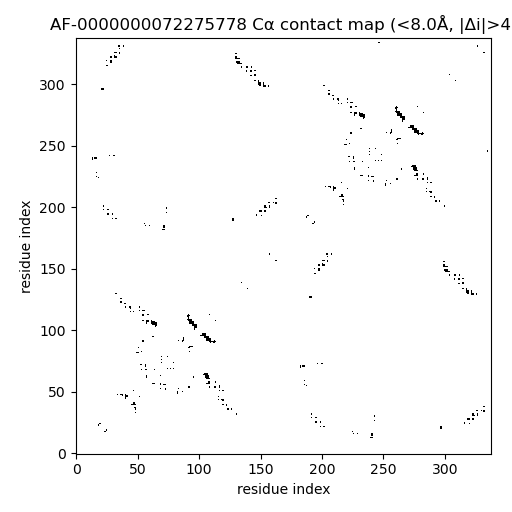25 -13.141 1 88.81 43 GLN B C 1
ATOM 1634 O O . GLN B 1 43 ? 15.797 -11.828 -14.086 1 88.81 43 GLN B O 1
ATOM 1639 N N . ALA B 1 44 ? 14.547 -11.898 -12.273 1 89.25 44 ALA B N 1
ATOM 1640 C CA . ALA B 1 44 ? 14.617 -13.352 -12.172 1 89.25 44 ALA B CA 1
ATOM 1641 C C . ALA B 1 44 ? 13.57 -14.016 -13.055 1 89.25 44 ALA B C 1
ATOM 1643 O O . ALA B 1 44 ? 13.805 -15.094 -13.602 1 89.25 44 ALA B O 1
ATOM 1644 N N . CYS B 1 45 ? 12.367 -13.367 -13.203 1 91 45 CYS B N 1
ATOM 1645 C CA . CYS B 1 45 ? 11.242 -14.047 -13.836 1 91 45 CYS B CA 1
ATOM 1646 C C . CYS B 1 45 ? 10.664 -13.219 -14.977 1 91 45 CYS B C 1
ATOM 1648 O O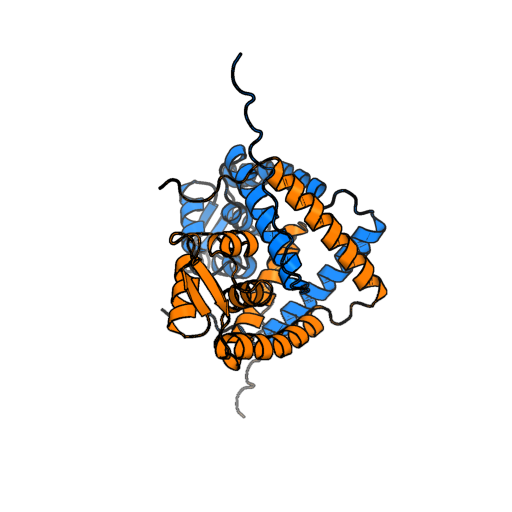 . CYS B 1 45 ? 9.805 -13.688 -15.719 1 91 45 CYS B O 1
ATOM 1650 N N . GLY B 1 46 ? 11.078 -12 -15.109 1 92.94 46 GLY B N 1
ATOM 1651 C CA . GLY B 1 46 ? 10.523 -11.117 -16.109 1 92.94 46 GLY B CA 1
ATOM 1652 C C . GLY B 1 46 ? 9.086 -10.719 -15.828 1 92.94 46 GLY B C 1
ATOM 1653 O O . GLY B 1 46 ? 8.32 -10.445 -16.75 1 92.94 46 GLY B O 1
ATOM 1654 N N . LEU B 1 47 ? 8.633 -10.773 -14.602 1 95 47 LEU B N 1
ATOM 1655 C CA . LEU B 1 47 ? 7.266 -10.453 -14.203 1 95 47 LEU B CA 1
ATOM 1656 C C . LEU B 1 47 ? 7.242 -9.281 -13.234 1 95 47 LEU B C 1
ATOM 1658 O O . LEU B 1 47 ? 8.078 -9.195 -12.328 1 95 47 LEU B O 1
ATOM 1662 N N . SER B 1 48 ? 6.375 -8.359 -13.414 1 92.38 48 SER B N 1
ATOM 1663 C CA . SER B 1 48 ? 6.125 -7.301 -12.445 1 92.38 48 SER B CA 1
ATOM 1664 C C . SER B 1 48 ? 5.266 -7.805 -11.289 1 92.38 48 SER B C 1
ATOM 1666 O O . SER B 1 48 ? 4.684 -8.891 -11.367 1 92.38 48 SER B O 1
ATOM 1668 N N . ILE B 1 49 ? 5.18 -6.977 -10.266 1 90.62 49 ILE B N 1
ATOM 1669 C CA . ILE B 1 49 ? 4.336 -7.301 -9.117 1 90.62 49 ILE B CA 1
ATOM 1670 C C . ILE B 1 49 ? 2.885 -7.453 -9.57 1 90.62 49 ILE B C 1
ATOM 1672 O O . ILE B 1 49 ? 2.18 -8.359 -9.117 1 90.62 49 ILE B O 1
ATOM 1676 N N . ARG B 1 50 ? 2.473 -6.598 -10.445 1 90.06 50 ARG B N 1
ATOM 1677 C CA . ARG B 1 50 ? 1.111 -6.656 -10.969 1 90.06 50 ARG B CA 1
ATOM 1678 C C . ARG B 1 50 ? 0.892 -7.93 -11.781 1 90.06 50 ARG B C 1
ATOM 1680 O O . ARG B 1 50 ? -0.141 -8.586 -11.648 1 90.06 50 ARG B O 1
ATOM 1687 N N . ASP B 1 51 ? 1.842 -8.203 -12.609 1 92.81 51 ASP B N 1
ATOM 1688 C CA . ASP B 1 51 ? 1.765 -9.453 -13.375 1 92.81 51 ASP B CA 1
ATOM 1689 C C . ASP B 1 51 ? 1.547 -10.648 -12.445 1 92.81 51 ASP B C 1
ATOM 1691 O O . ASP B 1 51 ? 0.632 -11.445 -12.664 1 92.81 51 ASP B O 1
ATOM 1695 N N . LEU B 1 52 ? 2.342 -10.711 -11.5 1 91.94 52 LEU B N 1
ATOM 1696 C CA . LEU B 1 52 ? 2.328 -11.844 -10.57 1 91.94 52 LEU B CA 1
ATOM 1697 C C . LEU B 1 52 ? 1.001 -11.914 -9.828 1 91.94 52 LEU B C 1
ATOM 1699 O O . LEU B 1 52 ? 0.46 -13.008 -9.617 1 91.94 52 LEU B O 1
ATOM 1703 N N . ARG B 1 53 ? 0.553 -10.805 -9.383 1 90.75 53 ARG B N 1
ATOM 1704 C CA . ARG B 1 53 ? -0.729 -10.773 -8.688 1 90.75 53 ARG B CA 1
ATOM 1705 C C . ARG B 1 53 ? -1.836 -11.367 -9.555 1 90.75 53 ARG B C 1
ATOM 1707 O O . ARG B 1 53 ? -2.604 -12.211 -9.094 1 90.75 53 ARG B O 1
ATOM 1714 N N . PHE B 1 54 ? -1.892 -10.977 -10.766 1 91.88 54 PHE B N 1
ATOM 1715 C CA . PHE B 1 54 ? -2.92 -11.469 -11.68 1 91.88 54 PHE B CA 1
ATOM 1716 C C . PHE B 1 54 ? -2.746 -12.961 -11.938 1 91.88 54 PHE B C 1
ATOM 1718 O O . PHE B 1 54 ? -3.715 -13.719 -11.891 1 91.88 54 PHE B O 1
ATOM 1725 N N . LEU B 1 55 ? -1.545 -13.32 -12.172 1 93.81 55 LEU B N 1
ATOM 1726 C CA . LEU B 1 55 ? -1.268 -14.719 -12.477 1 93.81 55 LEU B CA 1
ATOM 1727 C C . LEU B 1 55 ? -1.596 -15.609 -11.289 1 93.81 55 LEU B C 1
ATOM 1729 O O . LEU B 1 55 ? -2.143 -16.703 -11.453 1 93.81 55 LEU B O 1
ATOM 1733 N N . ARG B 1 56 ? -1.285 -15.164 -10.172 1 91.06 56 ARG B N 1
ATOM 1734 C CA . ARG B 1 56 ? -1.54 -15.945 -8.969 1 91.06 56 ARG B CA 1
ATOM 1735 C C . ARG B 1 56 ? -3.037 -16.125 -8.734 1 91.06 56 ARG B C 1
ATOM 1737 O O . ARG B 1 56 ? -3.49 -17.219 -8.398 1 91.06 56 ARG B O 1
ATOM 1744 N N . ILE B 1 57 ? -3.789 -15.062 -8.859 1 89.62 57 ILE B N 1
ATOM 1745 C CA . ILE B 1 57 ? -5.234 -15.133 -8.68 1 89.62 57 ILE B CA 1
ATOM 1746 C C . ILE B 1 57 ? -5.836 -16.094 -9.703 1 89.62 57 ILE B C 1
ATOM 1748 O O . ILE B 1 57 ? -6.645 -16.953 -9.359 1 89.62 57 ILE B O 1
ATOM 1752 N N . ALA B 1 58 ? -5.41 -15.977 -10.93 1 92.56 58 ALA B N 1
ATOM 1753 C CA . ALA B 1 58 ? -5.922 -16.828 -12 1 92.56 58 ALA B CA 1
ATOM 1754 C C . ALA B 1 58 ? -5.523 -18.281 -11.781 1 92.56 58 ALA B C 1
ATOM 1756 O O . ALA B 1 58 ? -6.277 -19.203 -12.125 1 92.56 58 ALA B O 1
ATOM 1757 N N . ALA B 1 59 ? -4.324 -18.484 -11.289 1 90.31 59 ALA B N 1
ATOM 1758 C CA . ALA B 1 59 ? -3.842 -19.844 -11.023 1 90.31 59 ALA B CA 1
ATOM 1759 C C . ALA B 1 59 ? -4.656 -20.5 -9.914 1 90.31 59 ALA B C 1
ATOM 1761 O O . ALA B 1 59 ? -4.879 -21.719 -9.945 1 90.31 59 ALA B O 1
ATOM 1762 N N . PHE B 1 60 ? -5.055 -19.797 -9.031 1 86.69 60 PHE B N 1
ATOM 1763 C CA . PHE B 1 60 ? -5.82 -20.297 -7.898 1 86.69 60 PHE B CA 1
ATOM 1764 C C . PHE B 1 60 ? -7.238 -20.672 -8.328 1 86.69 60 PHE B C 1
ATOM 1766 O O . PHE B 1 60 ? -7.824 -21.609 -7.793 1 86.69 60 PHE B O 1
ATOM 1773 N N . ASP B 1 61 ? -7.84 -19.875 -9.242 1 89 61 ASP B N 1
ATOM 1774 C CA . ASP B 1 61 ? -9.195 -20.109 -9.719 1 89 61 ASP B CA 1
ATOM 1775 C C . ASP B 1 61 ? -9.234 -20.188 -11.242 1 89 61 ASP B C 1
ATOM 1777 O O . ASP B 1 61 ? -9.688 -19.25 -11.906 1 89 61 ASP B O 1
ATOM 1781 N N . PRO B 1 62 ? -8.797 -21.391 -11.742 1 91.94 62 PRO B N 1
ATOM 1782 C CA . PRO B 1 62 ? -8.766 -21.531 -13.203 1 91.94 62 PRO B CA 1
ATOM 1783 C C . PRO B 1 62 ? -10.133 -21.312 -13.836 1 91.94 62 PRO B C 1
ATOM 1785 O O . PRO B 1 62 ? -11.133 -21.891 -13.398 1 91.94 62 PRO B O 1
ATOM 1788 N N . GLY B 1 63 ? -10.164 -20.469 -14.844 1 92.62 63 GLY B N 1
ATOM 1789 C CA . GLY B 1 63 ? -11.406 -20.172 -15.539 1 92.62 63 GLY B CA 1
ATOM 1790 C C . GLY B 1 63 ? -12.156 -19 -14.945 1 92.62 63 GLY B C 1
ATOM 1791 O O . GLY B 1 63 ? -13.312 -18.75 -15.289 1 92.62 63 GLY B O 1
ATOM 1792 N N . LEU B 1 64 ? -11.516 -18.281 -14.102 1 90.5 64 LEU B N 1
ATOM 1793 C CA . LEU B 1 64 ? -12.125 -17.109 -13.469 1 90.5 64 LEU B CA 1
ATOM 1794 C C . LEU B 1 64 ? -12.477 -16.047 -14.5 1 90.5 64 LEU B C 1
ATOM 1796 O O . LEU B 1 64 ? -11.68 -15.766 -15.398 1 90.5 64 LEU B O 1
ATOM 1800 N N . PRO B 1 65 ? -13.727 -15.484 -14.391 1 91 65 PRO B N 1
ATOM 1801 C CA . PRO B 1 65 ? -14.07 -14.375 -15.289 1 91 65 PRO B CA 1
ATOM 1802 C C . PRO B 1 65 ? -13.164 -13.156 -15.094 1 91 65 PRO B C 1
ATOM 1804 O O . PRO B 1 65 ? -12.719 -12.891 -13.977 1 91 65 PRO B O 1
ATOM 1807 N N . GLN B 1 66 ? -12.953 -12.508 -16.188 1 88 66 GLN B N 1
ATOM 1808 C CA . GLN B 1 66 ? -12.086 -11.336 -16.125 1 88 66 GLN B CA 1
ATOM 1809 C C . GLN B 1 66 ? -12.594 -10.328 -15.094 1 88 66 GLN B C 1
ATOM 1811 O O . GLN B 1 66 ? -11.797 -9.711 -14.383 1 88 66 GLN B O 1
ATOM 1816 N N . GLY B 1 67 ? -13.906 -10.141 -15 1 84.69 67 GLY B N 1
ATOM 1817 C CA . GLY B 1 67 ? -14.484 -9.227 -14.023 1 84.69 67 GLY B CA 1
ATOM 1818 C C . GLY B 1 67 ? -14.164 -9.602 -12.594 1 84.69 67 GLY B C 1
ATOM 1819 O O . GLY B 1 67 ? -13.914 -8.727 -11.758 1 84.69 67 GLY B O 1
ATOM 1820 N N . ARG B 1 68 ? -14.125 -10.812 -12.305 1 86.56 68 ARG B N 1
ATOM 1821 C CA . ARG B 1 68 ? -13.797 -11.289 -10.961 1 86.56 68 ARG B CA 1
ATOM 1822 C C . ARG B 1 68 ? -12.312 -11.094 -10.656 1 86.5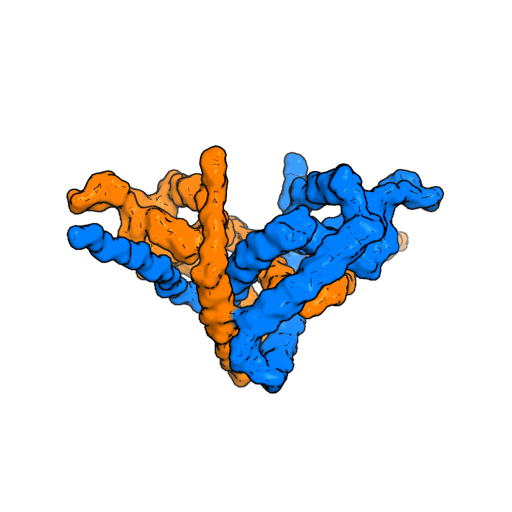6 68 ARG B C 1
ATOM 1824 O O . ARG B 1 68 ? -11.945 -10.805 -9.516 1 86.56 68 ARG B O 1
ATOM 1831 N N . LEU B 1 69 ? -11.477 -11.312 -11.641 1 87.19 69 LEU B N 1
ATOM 1832 C CA . LEU B 1 69 ? -10.055 -11.055 -11.453 1 87.19 69 LEU B CA 1
ATOM 1833 C C . LEU B 1 69 ? -9.812 -9.602 -11.047 1 87.19 69 LEU B C 1
ATOM 1835 O O . LEU B 1 69 ? -9 -9.328 -10.164 1 87.19 69 LEU B O 1
ATOM 1839 N N . VAL B 1 70 ? -10.523 -8.727 -11.625 1 82.44 70 VAL B N 1
ATOM 1840 C CA . VAL B 1 70 ? -10.414 -7.305 -11.328 1 82.44 70 VAL B CA 1
ATOM 1841 C C . VAL B 1 70 ? -10.836 -7.043 -9.883 1 82.44 70 VAL B C 1
ATOM 1843 O O . VAL B 1 70 ? -10.125 -6.371 -9.133 1 82.44 70 VAL B O 1
ATOM 1846 N N . ALA B 1 71 ? -11.891 -7.605 -9.469 1 79.81 71 ALA B N 1
ATOM 1847 C CA . ALA B 1 71 ? -12.453 -7.395 -8.141 1 79.81 71 ALA B CA 1
ATOM 1848 C C . ALA B 1 71 ? -11.531 -7.957 -7.062 1 79.81 71 ALA B C 1
ATOM 1850 O O . ALA B 1 71 ? -11.375 -7.359 -5.992 1 79.81 71 ALA B O 1
ATOM 1851 N N . GLU B 1 72 ? -10.828 -8.969 -7.402 1 81.62 72 GLU B N 1
ATOM 1852 C CA . GLU B 1 72 ? -10.031 -9.68 -6.402 1 81.62 72 GLU B CA 1
ATOM 1853 C C . GLU B 1 72 ? -8.594 -9.18 -6.383 1 81.62 72 GLU B C 1
ATOM 1855 O O . GLU B 1 72 ? -7.832 -9.492 -5.465 1 81.62 72 GLU B O 1
ATOM 1860 N N . SER B 1 73 ? -8.18 -8.461 -7.332 1 84.25 73 SER B N 1
ATOM 1861 C CA . SER B 1 73 ? -6.801 -8.008 -7.426 1 84.25 73 SER B CA 1
ATOM 1862 C C . SER B 1 73 ? -6.555 -6.789 -6.543 1 84.25 73 SER B C 1
ATOM 1864 O O . SER B 1 73 ? -5.41 -6.488 -6.195 1 84.25 73 SER B O 1
ATOM 1866 N N . TYR B 1 74 ? -7.613 -6.059 -6.156 1 78.06 74 TYR B N 1
ATOM 1867 C CA . TYR B 1 74 ? -7.531 -4.828 -5.383 1 78.06 74 TYR B CA 1
ATOM 1868 C C . TYR B 1 74 ? -6.625 -3.812 -6.066 1 78.06 74 TYR B C 1
ATOM 1870 O O . TYR B 1 74 ? -5.934 -3.037 -5.398 1 78.06 74 TYR B O 1
ATOM 1878 N N . VAL B 1 75 ? -6.465 -3.955 -7.402 1 74.19 75 VAL B N 1
ATOM 1879 C CA . VAL B 1 75 ? -5.73 -2.992 -8.219 1 74.19 75 VAL B CA 1
ATOM 1880 C C . VAL B 1 75 ? -6.703 -2.006 -8.859 1 74.19 75 VAL B C 1
ATOM 1882 O O . VAL B 1 75 ? -7.883 -2.316 -9.031 1 74.19 75 VAL B O 1
ATOM 1885 N N . GLU B 1 76 ? -6.172 -0.701 -9.023 1 67.75 76 GLU B N 1
ATOM 1886 C CA . GLU B 1 76 ? -7 0.29 -9.703 1 67.75 76 GLU B CA 1
ATOM 1887 C C . GLU B 1 76 ? -7.434 -0.207 -11.078 1 67.75 76 GLU B C 1
ATOM 1889 O O . GLU B 1 76 ? -6.633 -0.78 -11.82 1 67.75 76 GLU B O 1
ATOM 1894 N N . LYS B 1 77 ? -8.695 -0.121 -11.352 1 64.19 77 LYS B N 1
ATOM 1895 C CA . LYS B 1 77 ? -9.406 -0.726 -12.477 1 64.19 77 LYS B CA 1
ATOM 1896 C C . LYS B 1 77 ? -8.781 -0.304 -13.805 1 64.19 77 LYS B C 1
ATOM 1898 O O . LYS B 1 77 ? -8.742 -1.088 -14.758 1 64.19 77 LYS B O 1
ATOM 1903 N N . THR B 1 78 ? -8.242 0.854 -13.961 1 63.5 78 THR B N 1
ATOM 1904 C CA . THR B 1 78 ? -7.898 1.39 -15.273 1 63.5 78 THR B CA 1
ATOM 1905 C C . THR B 1 78 ? -6.734 0.616 -15.883 1 63.5 78 THR B C 1
ATOM 1907 O O . THR B 1 78 ? -6.539 0.638 -17.094 1 63.5 78 THR B O 1
ATOM 1910 N N . LEU B 1 79 ? -6.082 -0.256 -15.07 1 69.81 79 LEU B N 1
ATOM 1911 C CA . LEU B 1 79 ? -4.891 -0.89 -15.625 1 69.81 79 LEU B CA 1
ATOM 1912 C C . LEU B 1 79 ? -5.082 -2.398 -15.742 1 69.81 79 LEU B C 1
ATOM 1914 O O . LEU B 1 79 ? -4.203 -3.104 -16.234 1 69.81 79 LEU B O 1
ATOM 1918 N N . VAL B 1 80 ? -6.242 -2.875 -15.555 1 79.81 80 VAL B N 1
ATOM 1919 C CA . VAL B 1 80 ? -6.434 -4.316 -15.422 1 79.81 80 VAL B CA 1
ATOM 1920 C C . VAL B 1 80 ? -6.52 -4.953 -16.812 1 79.81 80 VAL B C 1
ATOM 1922 O O . VAL B 1 80 ? -5.84 -5.945 -17.078 1 79.81 80 VAL B O 1
ATOM 1925 N N . SER B 1 81 ? -7.293 -4.301 -17.672 1 85.75 81 SER B N 1
ATOM 1926 C CA . SER B 1 81 ? -7.469 -4.867 -19 1 85.75 81 SER B CA 1
ATOM 1927 C C . SER B 1 81 ? -6.156 -4.867 -19.781 1 85.75 81 SER B C 1
ATOM 1929 O O . SER B 1 81 ? -5.84 -5.836 -20.469 1 85.75 81 SER B O 1
ATOM 1931 N N . LYS B 1 82 ? -5.434 -3.824 -19.594 1 90.12 82 LYS B N 1
ATOM 1932 C CA . LYS B 1 82 ? -4.148 -3.721 -20.281 1 90.12 82 LYS B CA 1
ATOM 1933 C C . LYS B 1 82 ? -3.164 -4.766 -19.766 1 90.12 82 LYS B C 1
ATOM 1935 O O . LYS B 1 82 ? -2.443 -5.383 -20.547 1 90.12 82 LYS B O 1
ATOM 1940 N N . THR B 1 83 ? -3.182 -4.918 -18.531 1 92.38 83 THR B N 1
ATOM 1941 C CA . THR B 1 83 ? -2.289 -5.902 -17.938 1 92.38 83 THR B CA 1
ATOM 1942 C C . THR B 1 83 ? -2.656 -7.312 -18.391 1 92.38 83 THR B C 1
ATOM 1944 O O . THR B 1 83 ? -1.781 -8.109 -18.734 1 92.38 83 THR B O 1
ATOM 1947 N N . ILE B 1 84 ? -3.896 -7.551 -18.438 1 93.31 84 ILE B N 1
ATOM 1948 C CA . ILE B 1 84 ? -4.363 -8.867 -18.859 1 93.31 84 ILE B CA 1
ATOM 1949 C C . ILE B 1 84 ? -3.979 -9.094 -20.328 1 93.31 84 ILE B C 1
ATOM 1951 O O . ILE B 1 84 ? -3.453 -10.156 -20.672 1 93.31 84 ILE B O 1
ATOM 1955 N N . SER B 1 85 ? -4.234 -8.156 -21.172 1 94.5 85 SER B N 1
ATOM 1956 C CA . SER B 1 85 ? -3.895 -8.258 -22.594 1 94.5 85 SER B CA 1
ATOM 1957 C C . SER B 1 85 ? -2.398 -8.484 -22.781 1 94.5 85 SER B C 1
ATOM 1959 O O . SER B 1 85 ? -1.991 -9.273 -23.641 1 94.5 85 SER B O 1
ATOM 1961 N N . ASP B 1 86 ? -1.648 -7.82 -22.016 1 96 86 ASP B N 1
ATOM 1962 C CA . ASP B 1 86 ? -0.199 -7.969 -22.094 1 96 86 ASP B CA 1
ATOM 1963 C C . ASP B 1 86 ? 0.234 -9.375 -21.688 1 96 86 ASP B C 1
ATOM 1965 O O . ASP B 1 86 ? 1.091 -9.984 -22.328 1 96 86 ASP B O 1
ATOM 1969 N N . LEU B 1 87 ? -0.34 -9.883 -20.656 1 96.75 87 LEU B N 1
ATOM 1970 C CA . LEU B 1 87 ? -0.023 -11.227 -20.172 1 96.75 87 LEU B CA 1
ATOM 1971 C C . LEU B 1 87 ? -0.423 -12.281 -21.203 1 96.75 87 LEU B C 1
ATOM 1973 O O . LEU B 1 87 ? 0.273 -13.281 -21.375 1 96.75 87 LEU B O 1
ATOM 1977 N N . VAL B 1 88 ? -1.529 -12.016 -21.875 1 96.69 88 VAL B N 1
ATOM 1978 C CA . VAL B 1 88 ? -1.982 -12.914 -22.938 1 96.69 88 VAL B CA 1
ATOM 1979 C C . VAL B 1 88 ? -1.016 -12.852 -24.125 1 96.69 88 VAL B C 1
ATOM 1981 O O . VAL B 1 88 ? -0.611 -13.883 -24.656 1 96.69 88 VAL B O 1
ATOM 1984 N N . ARG B 1 89 ? -0.665 -11.703 -24.484 1 97.19 89 ARG B N 1
ATOM 1985 C CA . ARG B 1 89 ? 0.274 -11.5 -25.578 1 97.19 89 ARG B CA 1
ATOM 1986 C C . ARG B 1 89 ? 1.601 -12.203 -25.297 1 97.19 89 ARG B C 1
ATOM 1988 O O . ARG B 1 89 ? 2.205 -12.781 -26.203 1 97.19 89 ARG B O 1
ATOM 1995 N N . ARG B 1 90 ? 2.025 -12.211 -24.062 1 97.06 90 ARG B N 1
ATOM 1996 C CA . ARG B 1 90 ? 3.293 -12.812 -23.656 1 97.06 90 ARG B CA 1
ATOM 1997 C C . ARG B 1 90 ? 3.15 -14.32 -23.469 1 97.06 90 ARG B C 1
ATOM 1999 O O . ARG B 1 90 ? 4.125 -15.008 -23.156 1 97.06 90 ARG B O 1
ATOM 2006 N N . GLY B 1 91 ? 1.93 -14.789 -23.609 1 97.5 91 GLY B N 1
ATOM 2007 C CA . GLY B 1 91 ? 1.687 -16.219 -23.547 1 97.5 91 GLY B CA 1
ATOM 2008 C C . GLY B 1 91 ? 1.628 -16.75 -22.141 1 97.5 91 GLY B C 1
ATOM 2009 O O . GLY B 1 91 ? 1.812 -17.953 -21.906 1 97.5 91 GLY B O 1
ATOM 2010 N N . LEU B 1 92 ? 1.404 -15.938 -21.172 1 97.88 92 LEU B N 1
ATOM 2011 C CA . LEU B 1 92 ? 1.38 -16.344 -19.766 1 97.88 92 LEU B CA 1
ATOM 2012 C C . LEU B 1 92 ? -0.049 -16.594 -19.297 1 97.88 92 LEU B C 1
ATOM 2014 O O . LEU B 1 92 ? -0.265 -17.297 -18.312 1 97.88 92 LEU B O 1
ATOM 2018 N N . LEU B 1 93 ? -0.977 -15.93 -19.922 1 97.06 93 LEU B N 1
ATOM 2019 C CA . LEU B 1 93 ? -2.414 -16.078 -19.719 1 97.06 93 LEU B CA 1
ATOM 2020 C C . LEU B 1 93 ? -3.115 -16.438 -21.031 1 97.06 93 LEU B C 1
ATOM 2022 O O . LEU B 1 93 ? -2.623 -16.109 -22.109 1 97.06 93 LEU B O 1
ATOM 2026 N N . ARG B 1 94 ? -4.156 -17.109 -20.938 1 96.75 94 ARG B N 1
ATOM 2027 C CA . ARG B 1 94 ? -4.98 -17.344 -22.109 1 96.75 94 ARG B CA 1
ATOM 2028 C C . ARG B 1 94 ? -6.453 -17.078 -21.812 1 96.75 94 ARG B C 1
ATOM 2030 O O . ARG B 1 94 ? -6.914 -17.328 -20.688 1 96.75 94 ARG B O 1
ATOM 2037 N N . ARG B 1 95 ? -7.094 -16.594 -22.812 1 94.19 95 ARG B N 1
ATOM 2038 C CA . ARG B 1 95 ? -8.531 -16.328 -22.75 1 94.19 95 ARG B CA 1
ATOM 2039 C C . ARG B 1 95 ? -9.32 -17.438 -23.438 1 94.19 95 ARG B C 1
ATOM 2041 O O . ARG B 1 95 ? -8.906 -17.969 -24.469 1 94.19 95 ARG B O 1
ATOM 2048 N N . GLU B 1 96 ? -10.305 -17.797 -22.766 1 93.25 96 GLU B N 1
ATOM 2049 C CA . GLU B 1 96 ? -11.258 -18.703 -23.391 1 93.25 96 GLU B CA 1
ATOM 2050 C C . GLU B 1 96 ? -12.68 -18.172 -23.297 1 93.25 96 GLU B C 1
ATOM 2052 O O . GLU B 1 96 ? -13.07 -17.609 -22.266 1 93.25 96 GLU B O 1
ATOM 2057 N N . ILE B 1 97 ? -13.367 -18.219 -24.453 1 86.19 97 ILE B N 1
ATOM 2058 C CA . ILE B 1 97 ? -14.758 -17.797 -24.453 1 86.19 97 ILE B CA 1
ATOM 2059 C C . ILE B 1 97 ? -15.625 -18.875 -23.797 1 86.19 97 ILE B C 1
ATOM 2061 O O . ILE B 1 97 ? -15.461 -20.062 -24.094 1 86.19 97 ILE B O 1
ATOM 2065 N N . ASP B 1 98 ? -16.438 -18.422 -22.844 1 78.38 98 ASP B N 1
ATOM 2066 C CA . ASP B 1 98 ? -17.344 -19.359 -22.172 1 78.38 98 ASP B CA 1
ATOM 2067 C C . ASP B 1 98 ? -18.344 -19.953 -23.156 1 78.38 98 ASP B C 1
ATOM 2069 O O . ASP B 1 98 ? -19 -19.219 -23.922 1 78.38 98 ASP B O 1
ATOM 2073 N N . SER B 1 99 ? -18.312 -21.297 -23.25 1 78.12 99 SER B N 1
ATOM 2074 C CA . SER B 1 99 ? -19.188 -22.016 -24.188 1 78.12 99 SER B CA 1
ATOM 2075 C C . SER B 1 99 ? -20.656 -21.703 -23.906 1 78.12 99 SER B C 1
ATOM 2077 O O . SER B 1 99 ? -21.484 -21.734 -24.812 1 78.12 99 SER B O 1
ATOM 2079 N N . GLN B 1 100 ? -20.984 -21.375 -22.672 1 80.19 100 GLN B N 1
ATOM 2080 C CA . GLN B 1 100 ? -22.375 -21.172 -22.266 1 80.19 100 GLN B CA 1
ATOM 2081 C C . GLN B 1 100 ? -22.766 -19.703 -22.391 1 80.19 100 GLN B C 1
ATOM 2083 O O . GLN B 1 100 ? -23.953 -19.375 -22.469 1 80.19 100 GLN B O 1
ATOM 2088 N N . ASP B 1 101 ? -21.906 -18.875 -22.297 1 76.06 101 ASP B N 1
ATOM 2089 C CA . ASP B 1 101 ? -22.125 -17.438 -22.406 1 76.06 101 ASP B CA 1
ATOM 2090 C C . ASP B 1 101 ? -20.984 -16.766 -23.156 1 76.06 101 ASP B C 1
ATOM 2092 O O . ASP B 1 101 ? -19.938 -16.484 -22.562 1 76.06 101 ASP B O 1
ATOM 2096 N N . ALA B 1 102 ? -21.188 -16.516 -24.453 1 73.88 102 ALA B N 1
ATOM 2097 C CA . ALA B 1 102 ? -20.156 -16 -25.359 1 73.88 102 ALA B CA 1
ATOM 2098 C C . ALA B 1 102 ? -19.641 -14.648 -24.891 1 73.88 102 ALA B C 1
ATOM 2100 O O . ALA B 1 102 ? -18.578 -14.203 -25.312 1 73.88 102 ALA B O 1
ATOM 2101 N N . ARG B 1 103 ? -20.359 -14.133 -23.922 1 73.56 103 ARG B N 1
ATOM 2102 C CA . ARG B 1 103 ? -19.953 -12.812 -23.453 1 73.56 103 ARG B CA 1
ATOM 2103 C C . ARG B 1 103 ? -19 -12.93 -22.266 1 73.56 103 ARG B C 1
ATOM 2105 O O . ARG B 1 103 ? -18.359 -11.945 -21.891 1 73.56 103 ARG B O 1
ATOM 2112 N N . ARG B 1 104 ? -18.906 -14.094 -21.891 1 83.12 104 ARG B N 1
ATOM 2113 C CA . ARG B 1 104 ? -18.062 -14.258 -20.703 1 83.12 104 ARG B CA 1
ATOM 2114 C C . ARG B 1 104 ? -16.703 -14.82 -21.094 1 83.12 104 ARG B C 1
ATOM 2116 O O . ARG B 1 104 ? -16.609 -15.875 -21.734 1 83.12 104 ARG B O 1
ATOM 2123 N N . VAL B 1 105 ? -15.75 -14.016 -20.844 1 89 105 VAL B N 1
ATOM 2124 C CA . VAL B 1 105 ? -14.375 -14.43 -21.078 1 89 105 VAL B CA 1
ATOM 2125 C C . VAL B 1 105 ? -13.797 -15.055 -19.812 1 89 105 VAL B C 1
ATOM 2127 O O . VAL B 1 105 ? -13.93 -14.484 -18.719 1 89 105 VAL B O 1
ATOM 2130 N N . ARG B 1 106 ? -13.266 -16.266 -20 1 94.19 106 ARG B N 1
ATOM 2131 C CA . ARG B 1 106 ? -12.617 -16.969 -18.906 1 94.19 106 ARG B CA 1
ATOM 2132 C C . ARG B 1 106 ? -11.094 -16.922 -19.047 1 94.19 106 ARG B C 1
ATOM 2134 O O . ARG B 1 106 ? -10.57 -16.984 -20.156 1 94.19 106 ARG B O 1
ATOM 2141 N N . LEU B 1 107 ? -10.438 -16.812 -17.891 1 95.19 107 LEU B N 1
ATOM 2142 C CA . LEU B 1 107 ? -8.984 -16.688 -17.906 1 95.19 107 LEU B CA 1
ATOM 2143 C C . LEU B 1 107 ? -8.32 -17.922 -17.344 1 95.19 107 LEU B C 1
ATOM 2145 O O . LEU B 1 107 ? -8.766 -18.469 -16.328 1 95.19 107 LEU B O 1
ATOM 2149 N N . PHE B 1 108 ? -7.266 -18.391 -18.062 1 96.38 108 PHE B N 1
ATOM 2150 C CA . PHE B 1 108 ? -6.465 -19.516 -17.625 1 96.38 108 PHE B CA 1
ATOM 2151 C C . PHE B 1 108 ? -4.98 -19.172 -17.656 1 96.38 108 PHE B C 1
ATOM 2153 O O . PHE B 1 108 ? -4.508 -18.531 -18.594 1 96.38 108 PHE B O 1
ATOM 2160 N N . VAL B 1 109 ? -4.32 -19.656 -16.594 1 97.06 109 VAL B N 1
ATOM 2161 C CA . VAL B 1 109 ? -2.867 -19.531 -16.609 1 97.06 109 VAL B CA 1
ATOM 2162 C C . VAL B 1 109 ? -2.26 -20.609 -17.484 1 97.06 109 VAL B C 1
ATOM 2164 O O . VAL B 1 109 ? -2.67 -21.781 -17.422 1 97.06 109 VAL B O 1
ATOM 2167 N N . THR B 1 110 ? -1.328 -20.25 -18.391 1 97.88 110 THR B N 1
ATOM 2168 C CA . THR B 1 110 ? -0.64 -21.219 -19.219 1 97.88 110 THR B CA 1
ATOM 2169 C C . THR B 1 110 ? 0.45 -21.938 -18.438 1 97.88 110 THR B C 1
ATOM 2171 O O . THR B 1 110 ? 0.717 -21.594 -17.281 1 97.88 110 THR B O 1
ATOM 2174 N N . ALA B 1 111 ? 1.076 -22.984 -19.109 1 96.69 111 ALA B N 1
ATOM 2175 C CA . ALA B 1 111 ? 2.205 -23.672 -18.5 1 96.69 111 ALA B CA 1
ATOM 2176 C C . ALA B 1 111 ? 3.361 -22.719 -18.234 1 96.69 111 ALA B C 1
ATOM 2178 O O . ALA B 1 111 ? 4 -22.781 -17.188 1 96.69 111 ALA B O 1
ATOM 2179 N N . ALA B 1 112 ? 3.549 -21.859 -19.172 1 96.44 112 ALA B N 1
ATOM 2180 C CA . ALA B 1 112 ? 4.602 -20.859 -19.016 1 96.44 112 ALA B CA 1
ATOM 2181 C C . ALA B 1 112 ? 4.277 -19.875 -17.891 1 96.44 112 ALA B C 1
ATOM 2183 O O . ALA B 1 112 ? 5.156 -19.5 -17.109 1 96.44 112 ALA B O 1
ATOM 2184 N N . GLY B 1 113 ? 3.016 -19.484 -17.844 1 96.56 113 GLY B N 1
ATOM 2185 C CA . GLY B 1 113 ? 2.574 -18.609 -16.766 1 96.56 113 GLY B CA 1
ATOM 2186 C C . GLY B 1 113 ? 2.75 -19.25 -15.391 1 96.56 113 GLY B C 1
ATOM 2187 O O . GLY B 1 113 ? 3.203 -18.594 -14.453 1 96.56 113 GLY B O 1
ATOM 2188 N N . GLN B 1 114 ? 2.451 -20.516 -15.32 1 95.25 114 GLN B N 1
ATOM 2189 C CA . GLN B 1 114 ? 2.58 -21.234 -14.055 1 95.25 114 GLN B CA 1
ATOM 2190 C C . GLN B 1 114 ? 4.047 -21.391 -13.656 1 95.25 114 GLN B C 1
ATOM 2192 O O . GLN B 1 114 ? 4.387 -21.25 -12.477 1 95.25 114 GLN B O 1
ATOM 2197 N N . ALA B 1 115 ? 4.848 -21.625 -14.648 1 93.88 115 ALA B N 1
ATOM 2198 C CA . ALA B 1 115 ? 6.281 -21.719 -14.375 1 93.88 115 ALA B CA 1
ATOM 2199 C C . ALA B 1 115 ? 6.824 -20.422 -13.812 1 93.88 115 ALA B C 1
ATOM 2201 O O . ALA B 1 115 ? 7.637 -20.422 -12.883 1 93.88 115 ALA B O 1
ATOM 2202 N N . GLY B 1 116 ? 6.359 -19.312 -14.367 1 92.75 116 GLY B N 1
ATOM 2203 C CA . GLY B 1 116 ? 6.734 -18.016 -13.844 1 92.75 116 GLY B CA 1
ATOM 2204 C C . GLY B 1 116 ? 6.277 -17.781 -12.414 1 92.75 116 GLY B C 1
ATOM 2205 O O . GLY B 1 116 ? 7.043 -17.297 -11.578 1 92.75 116 GLY B O 1
ATOM 2206 N N . VAL B 1 117 ? 5.109 -18.172 -12.133 1 91.81 117 VAL B N 1
ATOM 2207 C CA . VAL B 1 117 ? 4.547 -18.031 -10.797 1 91.81 117 VAL B CA 1
ATOM 2208 C C . VAL B 1 117 ? 5.352 -18.859 -9.805 1 91.81 117 VAL B C 1
ATOM 2210 O O . VAL B 1 117 ? 5.703 -18.391 -8.719 1 91.81 117 VAL B O 1
ATOM 2213 N N . ASP B 1 118 ? 5.68 -20.047 -10.188 1 91.56 118 ASP B N 1
ATOM 2214 C CA . ASP B 1 118 ? 6.418 -20.953 -9.312 1 91.56 118 ASP B CA 1
ATOM 2215 C C . ASP B 1 118 ? 7.816 -20.422 -9.016 1 91.56 118 ASP B C 1
ATOM 2217 O O . ASP B 1 118 ? 8.273 -20.469 -7.875 1 91.56 118 ASP B O 1
ATOM 2221 N N . ALA B 1 119 ? 8.438 -19.938 -10.031 1 91.12 119 ALA B N 1
ATOM 2222 C CA . ALA B 1 119 ? 9.766 -19.359 -9.852 1 91.12 119 ALA B CA 1
ATOM 2223 C C . ALA B 1 119 ? 9.719 -18.156 -8.93 1 91.12 119 ALA B C 1
ATOM 2225 O O . ALA B 1 119 ? 10.578 -18 -8.055 1 91.12 119 ALA B O 1
ATOM 2226 N N . CYS B 1 120 ? 8.758 -17.344 -9.078 1 91.88 120 CYS B N 1
ATOM 2227 C CA . CYS B 1 120 ? 8.617 -16.141 -8.266 1 91.88 120 CYS B CA 1
ATOM 2228 C C . CYS B 1 120 ? 8.227 -16.5 -6.836 1 91.88 120 CYS B C 1
ATOM 2230 O O . CYS B 1 120 ? 8.562 -15.773 -5.898 1 91.88 120 CYS B O 1
ATOM 2232 N N . GLU B 1 121 ? 7.531 -17.609 -6.699 1 90.19 121 GLU B N 1
ATOM 2233 C CA . GLU B 1 121 ? 7.129 -18.047 -5.367 1 90.19 121 GLU B CA 1
ATOM 2234 C C . GLU B 1 121 ? 8.344 -18.328 -4.484 1 90.19 121 GLU B C 1
ATOM 2236 O O . GLU B 1 121 ? 8.367 -17.953 -3.312 1 90.19 121 GLU B O 1
ATOM 2241 N N . ILE B 1 122 ? 9.32 -18.953 -5.016 1 90.94 122 ILE B N 1
ATOM 2242 C CA . ILE B 1 122 ? 10.547 -19.25 -4.285 1 90.94 122 ILE B CA 1
ATOM 2243 C C . ILE B 1 122 ? 11.211 -17.969 -3.82 1 90.94 122 ILE B C 1
ATOM 2245 O O . ILE B 1 122 ? 11.57 -17.828 -2.648 1 90.94 122 ILE B O 1
ATOM 2249 N N . LEU B 1 123 ? 11.289 -17.031 -4.695 1 92.44 123 LEU B N 1
ATOM 2250 C CA . LEU B 1 123 ? 11.906 -15.734 -4.387 1 92.44 123 LEU B CA 1
ATOM 2251 C C . LEU B 1 123 ? 11.055 -14.953 -3.398 1 92.44 123 LEU B C 1
ATOM 2253 O O . LEU B 1 123 ? 11.578 -14.344 -2.463 1 92.44 123 LEU B O 1
ATOM 2257 N N . GLY B 1 124 ? 9.75 -15.008 -3.613 1 92.81 124 GLY B N 1
ATOM 2258 C CA . GLY B 1 124 ? 8.828 -14.305 -2.74 1 92.81 124 GLY B CA 1
ATOM 2259 C C . GLY B 1 124 ? 8.891 -14.773 -1.3 1 92.81 124 GLY B C 1
ATOM 2260 O O . GLY B 1 124 ? 8.852 -13.961 -0.372 1 92.81 124 GLY B O 1
ATOM 2261 N N . ARG B 1 125 ? 9.039 -16.047 -1.112 1 92.19 125 ARG B N 1
ATOM 2262 C CA . ARG B 1 125 ? 9.125 -16.609 0.231 1 92.19 125 ARG B CA 1
ATOM 2263 C C . ARG B 1 125 ? 10.414 -16.188 0.924 1 92.19 125 ARG B C 1
ATOM 2265 O O . ARG B 1 125 ? 10.43 -15.953 2.135 1 92.19 125 ARG B O 1
ATOM 2272 N N . ARG B 1 126 ? 11.453 -16.109 0.181 1 93.31 126 ARG B N 1
ATOM 2273 C CA . ARG B 1 126 ? 12.719 -15.641 0.735 1 93.31 126 ARG B CA 1
ATOM 2274 C C . ARG B 1 126 ? 12.617 -14.18 1.162 1 93.31 126 ARG B C 1
ATOM 2276 O O . ARG B 1 126 ? 13.078 -13.812 2.246 1 93.31 126 ARG B O 1
ATOM 2283 N N . LEU B 1 127 ? 12.039 -13.344 0.33 1 94.38 127 LEU B N 1
ATOM 2284 C CA . LEU B 1 127 ? 11.867 -11.93 0.639 1 94.38 127 LEU B CA 1
ATOM 2285 C C . LEU B 1 127 ? 10.977 -11.75 1.866 1 94.38 127 LEU B C 1
ATOM 2287 O O . LEU B 1 127 ? 11.258 -10.898 2.719 1 94.38 127 LEU B O 1
ATOM 2291 N N . GLU B 1 128 ? 9.922 -12.531 1.922 1 94.31 128 GLU B N 1
ATOM 2292 C CA . GLU B 1 128 ? 9.031 -12.484 3.08 1 94.31 128 GLU B CA 1
ATOM 2293 C C . GLU B 1 128 ? 9.773 -12.852 4.359 1 94.31 128 GLU B C 1
ATOM 2295 O O . GLU B 1 128 ? 9.578 -12.227 5.402 1 94.31 128 GLU B O 1
ATOM 2300 N N . ALA B 1 129 ? 10.562 -13.898 4.266 1 94.38 129 ALA B N 1
ATOM 2301 C CA . ALA B 1 129 ? 11.344 -14.328 5.418 1 94.38 129 ALA B CA 1
ATOM 2302 C C . ALA B 1 129 ? 12.297 -13.227 5.879 1 94.38 129 ALA B C 1
ATOM 2304 O O . ALA B 1 129 ? 12.453 -13 7.082 1 94.38 129 ALA B O 1
ATOM 2305 N N . GLU B 1 130 ? 12.891 -12.539 4.93 1 96.06 130 GLU B N 1
ATOM 2306 C CA . GLU B 1 130 ? 13.773 -11.43 5.262 1 96.06 130 GLU B CA 1
ATOM 2307 C C . GLU B 1 130 ? 13.008 -10.289 5.93 1 96.06 130 GLU B C 1
ATOM 2309 O O . GLU B 1 130 ? 13.469 -9.711 6.91 1 96.06 130 GLU B O 1
ATOM 2314 N N . LEU B 1 131 ? 11.82 -9.992 5.449 1 96.81 131 LEU B N 1
ATOM 2315 C CA . LEU B 1 131 ? 10.984 -8.922 5.98 1 96.81 131 LEU B CA 1
ATOM 2316 C C . LEU B 1 131 ? 10.57 -9.211 7.422 1 96.81 131 LEU B C 1
ATOM 2318 O O . LEU B 1 131 ? 10.508 -8.297 8.242 1 96.81 131 LEU B O 1
ATOM 2322 N N . MET B 1 132 ? 10.375 -10.484 7.719 1 96.25 132 MET B N 1
ATOM 2323 C CA . MET B 1 132 ? 9.82 -10.883 9.008 1 96.25 132 MET B CA 1
ATOM 2324 C C . MET B 1 132 ? 10.922 -11.359 9.953 1 96.25 132 MET B C 1
ATOM 2326 O O . MET B 1 132 ? 10.641 -11.812 11.062 1 96.25 132 MET B O 1
ATOM 2330 N N . ALA B 1 133 ? 12.148 -11.258 9.508 1 97.19 133 ALA B N 1
ATOM 2331 C CA . ALA B 1 133 ? 13.266 -11.734 10.312 1 97.19 133 ALA B CA 1
ATOM 2332 C C . ALA B 1 133 ? 13.281 -11.07 11.68 1 97.19 133 ALA B C 1
ATOM 2334 O O . ALA B 1 133 ? 13.062 -9.859 11.789 1 97.19 133 ALA B O 1
ATOM 2335 N N . GLY B 1 134 ? 13.469 -11.891 12.75 1 97.44 134 GLY B N 1
ATOM 2336 C CA . GLY B 1 134 ? 13.57 -11.359 14.102 1 97.44 134 GLY B CA 1
ATOM 2337 C C . GLY B 1 134 ? 12.242 -11.352 14.836 1 97.44 134 GLY B C 1
ATOM 2338 O O . GLY B 1 134 ? 12.203 -11.078 16.047 1 97.44 134 GLY B O 1
ATOM 2339 N N . ILE B 1 135 ? 11.141 -11.633 14.125 1 97.25 135 ILE B N 1
ATOM 2340 C CA . ILE B 1 135 ? 9.836 -11.758 14.766 1 97.25 135 ILE B CA 1
ATOM 2341 C C . ILE B 1 135 ? 9.602 -13.211 15.172 1 97.25 135 ILE B C 1
ATOM 2343 O O . ILE B 1 135 ? 9.516 -14.094 14.312 1 97.25 135 ILE B O 1
ATOM 2347 N N . GLY B 1 136 ? 9.492 -13.438 16.438 1 96.44 136 GLY B N 1
ATOM 2348 C CA . GLY B 1 136 ? 9.312 -14.789 16.953 1 96.44 136 GLY B CA 1
ATOM 2349 C C . GLY B 1 136 ? 7.953 -15.375 16.609 1 96.44 136 GLY B C 1
ATOM 2350 O O . GLY B 1 136 ? 7.035 -14.648 16.234 1 96.44 136 GLY B O 1
ATOM 2351 N N . ALA B 1 137 ? 7.789 -16.656 16.859 1 95.19 137 ALA B N 1
ATOM 2352 C CA . ALA B 1 137 ? 6.586 -17.391 16.469 1 95.19 137 ALA B CA 1
ATOM 2353 C C . ALA B 1 137 ? 5.363 -16.875 17.234 1 95.19 137 ALA B C 1
ATOM 2355 O O . ALA B 1 137 ? 4.285 -16.719 16.641 1 95.19 137 ALA B O 1
ATOM 2356 N N . GLU B 1 138 ? 5.531 -16.578 18.422 1 95.81 138 GLU B N 1
ATOM 2357 C CA . GLU B 1 138 ? 4.418 -16.094 19.219 1 95.81 138 GLU B CA 1
ATOM 2358 C C . GLU B 1 138 ? 4.008 -14.68 18.797 1 95.81 138 GLU B 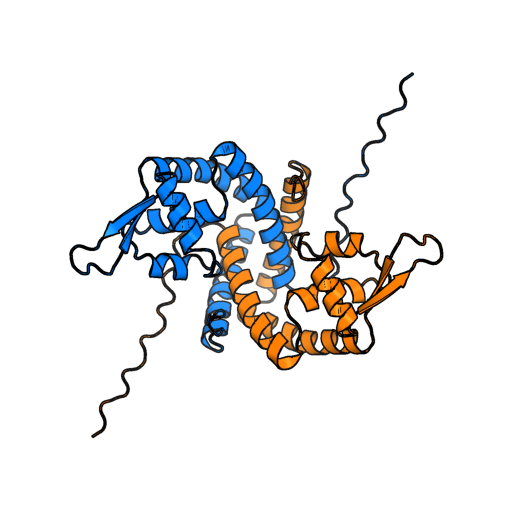C 1
ATOM 2360 O O . GLU B 1 138 ? 2.818 -14.383 18.688 1 95.81 138 GLU B O 1
ATOM 2365 N N . GLU B 1 139 ? 4.988 -13.844 18.562 1 96.19 139 GLU B N 1
ATOM 2366 C CA . GLU B 1 139 ? 4.707 -12.484 18.094 1 96.19 139 GLU B CA 1
ATOM 2367 C C . GLU B 1 139 ? 4.031 -12.508 16.719 1 96.19 139 GLU B C 1
ATOM 2369 O O . GLU B 1 139 ? 3.115 -11.727 16.469 1 96.19 139 GLU B O 1
ATOM 2374 N N . ARG B 1 140 ? 4.473 -13.469 15.945 1 95.12 140 ARG B N 1
ATOM 2375 C CA . ARG B 1 140 ? 3.912 -13.609 14.602 1 95.12 140 ARG B CA 1
ATOM 2376 C C . ARG B 1 140 ? 2.438 -13.992 14.664 1 95.12 140 ARG B C 1
ATOM 2378 O O . ARG B 1 140 ? 1.627 -13.5 13.875 1 95.12 140 ARG B O 1
ATOM 2385 N N . LEU B 1 141 ? 2.121 -14.82 15.57 1 95.31 141 LEU B N 1
ATOM 2386 C CA . LEU B 1 141 ? 0.732 -15.242 15.727 1 95.31 141 LEU B CA 1
ATOM 2387 C C . LEU B 1 141 ? -0.152 -14.055 16.109 1 95.31 141 LEU B C 1
ATOM 2389 O O . LEU B 1 141 ? -1.238 -13.883 15.547 1 95.31 141 LEU B O 1
ATOM 2393 N N . ILE B 1 142 ? 0.283 -13.297 17.031 1 96.25 142 ILE B N 1
ATOM 2394 C CA . ILE B 1 142 ? -0.459 -12.117 17.469 1 96.25 142 ILE B CA 1
ATOM 2395 C C . ILE B 1 142 ? -0.556 -11.117 16.328 1 96.25 142 ILE B C 1
ATOM 2397 O O . ILE B 1 142 ? -1.616 -10.531 16.094 1 96.25 142 ILE B O 1
ATOM 2401 N N . PHE B 1 143 ? 0.565 -10.977 15.617 1 96.31 143 PHE B N 1
ATOM 2402 C CA . PHE B 1 143 ? 0.605 -10.086 14.469 1 96.31 143 PHE B CA 1
ATOM 2403 C C . PHE B 1 143 ? -0.433 -10.492 13.43 1 96.31 143 PHE B C 1
ATOM 2405 O O . PHE B 1 143 ? -1.205 -9.656 12.953 1 96.31 143 PHE B O 1
ATOM 2412 N N . ASP B 1 144 ? -0.5 -11.75 13.172 1 95 144 ASP B N 1
ATOM 2413 C CA . ASP B 1 144 ? -1.435 -12.273 12.18 1 95 144 ASP B CA 1
ATOM 2414 C C . ASP B 1 144 ? -2.881 -12.086 12.633 1 95 144 ASP B C 1
ATOM 2416 O O . ASP B 1 144 ? -3.754 -11.766 11.82 1 95 144 ASP B O 1
ATOM 2420 N N . ARG B 1 145 ? -3.125 -12.195 13.875 1 95.81 145 ARG B N 1
ATOM 2421 C CA . ARG B 1 145 ? -4.465 -11.969 14.398 1 95.81 145 ARG B CA 1
ATOM 2422 C C . ARG B 1 145 ? -4.871 -10.508 14.258 1 95.81 145 ARG B C 1
ATOM 2424 O O . ARG B 1 145 ? -6.02 -10.211 13.922 1 95.81 145 ARG B O 1
ATOM 2431 N N . CYS B 1 146 ? -3.965 -9.633 14.539 1 97.25 146 CYS B N 1
ATOM 2432 C CA . CYS B 1 146 ? -4.23 -8.211 14.367 1 97.25 146 CYS B CA 1
ATOM 2433 C C . CYS B 1 146 ? -4.551 -7.883 12.914 1 97.25 146 CYS B C 1
ATOM 2435 O O . CYS B 1 146 ? -5.484 -7.125 12.641 1 97.25 146 CYS B O 1
ATOM 2437 N N . ILE B 1 147 ? -3.818 -8.469 11.977 1 96.25 147 ILE B N 1
ATOM 2438 C CA . ILE B 1 147 ? -4.027 -8.258 10.547 1 96.25 147 ILE B CA 1
ATOM 2439 C C . ILE B 1 147 ? -5.414 -8.758 10.148 1 96.25 147 ILE B C 1
ATOM 2441 O O . ILE B 1 147 ? -6.125 -8.102 9.391 1 96.25 147 ILE B O 1
ATOM 2445 N N . ASP B 1 148 ? -5.781 -9.938 10.68 1 94.94 148 ASP B N 1
ATOM 2446 C CA . ASP B 1 148 ? -7.102 -10.492 10.398 1 94.94 148 ASP B CA 1
ATOM 2447 C C . ASP B 1 148 ? -8.211 -9.555 10.875 1 94.94 148 ASP B C 1
ATOM 2449 O O . ASP B 1 148 ? -9.188 -9.328 10.164 1 94.94 148 ASP B O 1
ATOM 2453 N N . THR B 1 149 ? -8.031 -9.039 12.062 1 97.12 149 THR B N 1
ATOM 2454 C CA . THR B 1 149 ? -8.992 -8.102 12.625 1 97.12 149 THR B CA 1
ATOM 2455 C C . THR B 1 149 ? -9.078 -6.832 11.773 1 97.12 149 THR B C 1
ATOM 2457 O O . THR B 1 149 ? -10.172 -6.359 11.461 1 97.12 149 THR B O 1
ATOM 2460 N N . MET B 1 150 ? -7.926 -6.301 11.344 1 96.88 150 MET B N 1
ATOM 2461 C CA . MET B 1 150 ? -7.891 -5.102 10.516 1 96.88 150 MET B CA 1
ATOM 2462 C C . MET B 1 150 ? -8.555 -5.348 9.164 1 96.88 150 MET B C 1
ATOM 2464 O O . MET B 1 150 ? -9.219 -4.465 8.625 1 96.88 150 MET B O 1
ATOM 2468 N N . MET B 1 151 ? -8.328 -6.52 8.617 1 94.12 151 MET B N 1
ATOM 2469 C CA . MET B 1 151 ? -8.953 -6.883 7.344 1 94.12 151 MET B CA 1
ATOM 2470 C C . MET B 1 151 ? -10.477 -6.855 7.457 1 94.12 151 MET B C 1
ATOM 2472 O O . MET B 1 151 ? -11.156 -6.281 6.609 1 94.12 151 MET B O 1
ATOM 2476 N N . THR B 1 152 ? -10.992 -7.422 8.5 1 95.38 152 THR B N 1
ATOM 2477 C CA . THR B 1 152 ? -12.43 -7.43 8.742 1 95.38 152 THR B CA 1
ATOM 2478 C C . THR B 1 152 ? -12.961 -6.008 8.914 1 95.38 152 THR B C 1
ATOM 2480 O O . THR B 1 152 ? -13.977 -5.648 8.328 1 95.38 152 THR B O 1
ATOM 2483 N N . ASN B 1 153 ? -12.266 -5.234 9.711 1 96.56 153 ASN B N 1
ATOM 2484 C CA . ASN B 1 153 ? -12.695 -3.867 9.984 1 96.56 153 ASN B CA 1
ATOM 2485 C C . ASN B 1 153 ? -12.703 -3.014 8.719 1 96.56 153 ASN B C 1
ATOM 2487 O O . ASN B 1 153 ? -13.648 -2.254 8.492 1 96.56 153 ASN B O 1
ATOM 2491 N N . VAL B 1 154 ? -11.617 -3.131 7.922 1 94.69 154 VAL B N 1
ATOM 2492 C CA . VAL B 1 154 ? -11.516 -2.262 6.754 1 94.69 154 VAL B CA 1
ATOM 2493 C C . VAL B 1 154 ? -12.578 -2.648 5.73 1 94.69 154 VAL B C 1
ATOM 2495 O O . VAL B 1 154 ? -13.117 -1.787 5.035 1 94.69 154 VAL B O 1
ATOM 2498 N N . GLU B 1 155 ? -12.891 -3.885 5.602 1 90.81 155 GLU B N 1
ATOM 2499 C CA . GLU B 1 155 ? -13.969 -4.316 4.727 1 90.81 155 GLU B CA 1
ATOM 2500 C C . GLU B 1 155 ? -15.312 -3.732 5.168 1 90.81 155 GLU B C 1
ATOM 2502 O O . GLU B 1 155 ? -16.109 -3.309 4.332 1 90.81 155 GLU B O 1
ATOM 2507 N N . ALA B 1 156 ? -15.531 -3.73 6.457 1 93.31 156 ALA B N 1
ATOM 2508 C CA . ALA B 1 156 ? -16.75 -3.15 7.004 1 93.31 156 ALA B CA 1
ATOM 2509 C C . ALA B 1 156 ? -16.812 -1.648 6.742 1 93.31 156 ALA B C 1
ATOM 2511 O O . ALA B 1 156 ? -17.891 -1.103 6.465 1 93.31 156 ALA B O 1
ATOM 2512 N N . MET B 1 157 ? -15.68 -1.03 6.887 1 92.81 157 MET B N 1
ATOM 2513 C CA . MET B 1 157 ? -15.602 0.407 6.641 1 92.81 157 MET B CA 1
ATOM 2514 C C . MET B 1 157 ? -15.984 0.731 5.199 1 92.81 157 MET B C 1
ATOM 2516 O O . MET B 1 157 ? -16.781 1.639 4.953 1 92.81 157 MET B O 1
ATOM 2520 N N . VAL B 1 158 ? -15.398 0.002 4.277 1 88.31 158 VAL B N 1
ATOM 2521 C CA . VAL B 1 158 ? -15.641 0.232 2.859 1 88.31 158 VAL B CA 1
ATOM 2522 C C . VAL B 1 158 ? -17.094 -0.08 2.523 1 88.31 158 VAL B C 1
ATOM 2524 O O . VAL B 1 158 ? -17.719 0.606 1.705 1 88.31 158 VAL B O 1
ATOM 2527 N N . ALA B 1 159 ? -17.641 -1.099 3.121 1 87.19 159 ALA B N 1
ATOM 2528 C CA . ALA B 1 159 ? -19.031 -1.488 2.889 1 87.19 159 ALA B CA 1
ATOM 2529 C C . ALA B 1 159 ? -19.984 -0.39 3.334 1 87.19 159 ALA B C 1
ATOM 2531 O O . ALA B 1 159 ? -21.062 -0.228 2.756 1 87.19 159 ALA B O 1
ATOM 2532 N N . ARG B 1 160 ? -19.625 0.335 4.344 1 86.56 160 ARG B N 1
ATOM 2533 C CA . ARG B 1 160 ? -20.469 1.409 4.871 1 86.56 160 ARG B CA 1
ATOM 2534 C C . ARG B 1 160 ? -20.391 2.648 3.986 1 86.56 160 ARG B C 1
ATOM 2536 O O . ARG B 1 160 ? -21.312 3.461 3.965 1 86.56 160 ARG B O 1
ATOM 2543 N N . ARG B 1 161 ? -19.25 2.877 3.35 1 77.81 161 ARG B N 1
ATOM 2544 C CA . ARG B 1 161 ? -19.016 4 2.447 1 77.81 161 ARG B CA 1
ATOM 2545 C C . ARG B 1 161 ? -18.578 3.516 1.07 1 77.81 161 ARG B C 1
ATOM 2547 O O . ARG B 1 161 ? -17.391 3.592 0.729 1 77.81 161 ARG B O 1
ATOM 2554 N N . PRO B 1 162 ? -19.531 2.855 0.409 1 61.81 162 PRO B N 1
ATOM 2555 C CA . PRO B 1 162 ? -19.078 2.244 -0.839 1 61.81 162 PRO B CA 1
ATOM 2556 C C . PRO B 1 162 ? -18.281 3.217 -1.717 1 61.81 162 PRO B C 1
ATOM 2558 O O . PRO B 1 162 ? -18.641 4.395 -1.81 1 61.81 162 PRO B O 1
ATOM 2561 N N . GLN B 1 163 ? -16.953 3.066 -1.703 1 58.03 163 GLN B N 1
ATOM 2562 C CA . GLN B 1 163 ? -16.016 3.852 -2.506 1 58.03 163 GLN B CA 1
ATOM 2563 C C . GLN B 1 163 ? -16.5 3.971 -3.949 1 58.03 163 GLN B C 1
ATOM 2565 O O . GLN B 1 163 ? -16.984 2.998 -4.531 1 58.03 163 GLN B O 1
ATOM 2570 N N . GLY B 1 164 ? -17.266 4.977 -4.246 1 48.97 164 GLY B N 1
ATOM 2571 C CA . GLY B 1 164 ? -17.625 5.152 -5.641 1 48.97 164 GLY B CA 1
ATOM 2572 C C . GLY B 1 164 ? -16.562 4.652 -6.605 1 48.97 164 GLY B C 1
ATOM 2573 O O . GLY B 1 164 ? -15.367 4.844 -6.375 1 48.97 164 GLY B O 1
ATOM 2574 N N . GLY B 1 165 ? -16.75 3.422 -7.188 1 40.53 165 GLY B N 1
ATOM 2575 C CA . GLY B 1 165 ? -15.891 3.039 -8.297 1 40.53 165 GLY B CA 1
ATOM 2576 C C . GLY B 1 165 ? -15.25 4.223 -9 1 40.53 165 GLY B C 1
ATOM 2577 O O . GLY B 1 165 ? -15.648 5.371 -8.773 1 40.53 165 GLY B O 1
ATOM 2578 N N . GLY B 1 166 ? -14.164 3.932 -9.969 1 34.31 166 GLY B N 1
ATOM 2579 C CA . GLY B 1 166 ? -13.484 4.879 -10.836 1 34.31 166 GLY B CA 1
ATOM 2580 C C . GLY B 1 166 ? -14.359 6.047 -11.242 1 34.31 166 GLY B C 1
ATOM 2581 O O . GLY B 1 166 ? -15.523 6.129 -10.844 1 34.31 166 GLY B O 1
ATOM 2582 N N . ALA B 1 167 ? -14.016 6.406 -12.586 1 27.81 167 ALA B N 1
ATOM 2583 C CA . ALA B 1 167 ? -14.094 7.336 -13.711 1 27.81 167 ALA B CA 1
ATOM 2584 C C . ALA B 1 167 ? -15.547 7.637 -14.07 1 27.81 167 ALA B C 1
ATOM 2586 O O . ALA B 1 167 ? -16.312 6.73 -14.422 1 27.81 167 ALA B O 1
ATOM 2587 N N . LYS B 1 168 ? -16.328 8.43 -13.305 1 26.73 168 LYS B N 1
ATOM 2588 C CA . LYS B 1 168 ? -17.219 8.875 -14.375 1 26.73 168 LYS B CA 1
ATOM 2589 C C . LYS B 1 168 ? -16.5 8.875 -15.719 1 26.73 168 LYS B C 1
ATOM 2591 O O . LYS B 1 168 ? -15.391 9.398 -15.836 1 26.73 168 LYS B O 1
ATOM 2596 N N . PRO B 1 169 ? -17.188 8.25 -16.797 1 23.22 169 PRO B N 1
ATOM 2597 C CA . PRO B 1 169 ? -16.531 8.609 -18.062 1 23.22 169 PRO B CA 1
ATOM 2598 C C . PRO B 1 169 ? -16.125 10.078 -18.109 1 23.22 169 PRO B C 1
ATOM 2600 O O . PRO B 1 169 ? -16.75 10.922 -17.453 1 23.22 169 PRO B O 1
#

pLDDT: mean 82.33, std 20.45, range [23.22, 97.88]

Foldseek 3Di:
DPPPPPPDPDPPPDDPDPPVDPVVVVVVLVVVLQVVLQVVLCVFQVAHPLLLLLLVVCAVPPFDWLVVSQVPSPDQNVCSVVSQVVCVVVVQKDWDQDPVHNPTITIHGDPSVVVSNVRSVVVVVVSVCVSCPPQDPVNVVVVVVVVVVVVVVVVVVCVVVVPPSPDPD/DPPPPPPDPDPPPDDPDPPVDPVVVVVVLVVVLQVVLQVVLCVFQVAHPLLLLLLVVCAVPPFDWLVVSQVPSPDQNVCSVVSQVVCVVVVQKDWDQDPVHNPTITIHGDPSVVVSNVRSVVVVVVSVCVSCPPQDPVNVVVVVVVVVVVVVVVVVVCVVVVPPHDDPD

Organism: Rhodospirillum rubrum (strain ATCC 11170 / ATH 1.1.1 / DSM 467 / LMG 4362 / NCIMB 8255 / S1) (NCBI:txid269796)